Protein AF-0000000085179586 (afdb_homodimer)

Organism: NCBI:txid751945

Solvent-accessible surface area (backbone atoms only — not comparable to full-atom values): 17153 Å² total; per-residue (Å²): 134,84,79,77,78,76,78,75,78,77,76,73,72,73,68,73,76,65,75,77,80,76,78,75,72,79,66,49,65,66,24,36,51,33,48,56,38,31,37,29,83,86,24,94,56,22,89,86,58,44,20,34,29,40,33,25,23,37,75,46,24,42,53,9,57,72,34,94,68,28,55,62,44,75,68,12,34,38,36,40,43,32,16,36,59,35,81,55,85,46,21,42,36,76,43,65,60,57,30,35,38,36,40,35,31,34,52,86,82,19,60,92,46,80,16,42,41,64,48,37,26,39,63,84,59,45,77,47,94,76,58,47,66,63,54,40,60,61,30,52,79,22,54,83,32,65,42,43,83,80,64,64,61,128,135,84,81,77,78,78,79,77,77,77,75,73,72,74,69,74,76,65,75,76,80,75,78,75,70,79,67,48,66,68,25,37,50,32,48,56,39,30,37,29,83,86,24,93,55,22,88,86,59,44,20,33,32,39,33,26,23,37,75,46,23,40,52,7,55,72,34,93,69,28,56,63,45,76,69,11,34,39,37,39,42,32,16,37,60,36,82,55,84,46,21,42,35,76,42,64,60,58,30,35,38,37,40,34,31,34,52,85,83,20,60,92,46,80,16,43,41,62,49,35,24,38,64,85,60,45,78,47,94,75,58,48,66,62,55,41,60,61,29,52,80,22,54,84,33,65,42,42,82,77,64,64,62,127

Structure (mmCIF, N/CA/C/O backbone):
data_AF-0000000085179586-model_v1
#
loop_
_entity.id
_entity.type
_entity.pdbx_description
1 polymer 'Cytochrome P460 domain-containing protein'
#
loop_
_atom_site.group_PDB
_atom_site.id
_atom_site.type_symbol
_atom_site.label_atom_id
_atom_site.label_alt_id
_atom_site.label_comp_id
_atom_site.label_asym_id
_atom_site.label_entity_id
_atom_site.label_seq_id
_atom_site.pdbx_PDB_ins_code
_atom_site.Cartn_x
_atom_site.Cartn_y
_atom_site.Cartn_z
_atom_site.occupancy
_atom_site.B_iso_or_equiv
_atom_site.auth_seq_id
_atom_site.auth_comp_id
_atom_site.auth_asym_id
_atom_site.auth_atom_id
_atom_site.pdbx_PDB_model_num
ATOM 1 N N . MET A 1 1 ? -9.281 62.531 50.938 1 38 1 MET A N 1
ATOM 2 C CA . MET A 1 1 ? -9.359 61.062 50.781 1 38 1 MET A CA 1
ATOM 3 C C . MET A 1 1 ? -9.523 60.688 49.312 1 38 1 MET A C 1
ATOM 5 O O . MET A 1 1 ? -10.586 60.906 48.719 1 38 1 MET A O 1
ATOM 9 N N . ARG A 1 2 ? -8.438 60.938 48.5 1 49.34 2 ARG A N 1
ATOM 10 C CA . ARG A 1 2 ? -8.305 60.625 47.062 1 49.34 2 ARG A CA 1
ATOM 11 C C . ARG A 1 2 ? -8.617 59.156 46.812 1 49.34 2 ARG A C 1
ATOM 13 O O . ARG A 1 2 ? -8.023 58.25 4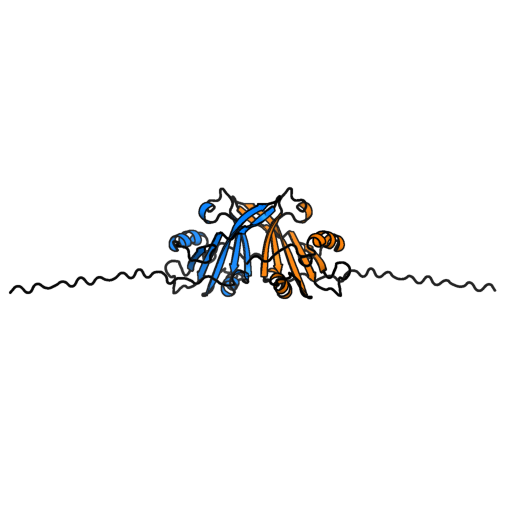7.438 1 49.34 2 ARG A O 1
ATOM 20 N N . SER A 1 3 ? -9.828 58.781 46.406 1 49.56 3 SER A N 1
ATOM 21 C CA . SER A 1 3 ? -10.281 57.438 46.031 1 49.56 3 SER A CA 1
ATOM 22 C C . SER A 1 3 ? -9.391 56.844 44.938 1 49.56 3 SER A C 1
ATOM 24 O O . SER A 1 3 ? -9.281 57.406 43.844 1 49.56 3 SER A O 1
ATOM 26 N N . LYS A 1 4 ? -8.273 56.188 45.281 1 53.03 4 LYS A N 1
ATOM 27 C CA . LYS A 1 4 ? -7.465 55.438 44.312 1 53.03 4 LYS A CA 1
ATOM 28 C C . LYS A 1 4 ? -8.305 54.406 43.594 1 53.03 4 LYS A C 1
ATOM 30 O O . LYS A 1 4 ? -8.953 53.562 44.219 1 53.03 4 LYS A O 1
ATOM 35 N N . ALA A 1 5 ? -8.859 54.75 42.406 1 56.16 5 ALA A N 1
ATOM 36 C CA . ALA A 1 5 ? -9.477 53.812 41.469 1 56.16 5 ALA A CA 1
ATOM 37 C C . ALA A 1 5 ? -8.531 52.656 41.156 1 56.16 5 ALA A C 1
ATOM 39 O O . ALA A 1 5 ? -7.402 52.875 40.688 1 56.16 5 ALA A O 1
ATOM 40 N N . ALA A 1 6 ? -8.664 51.5 41.812 1 52.06 6 ALA A N 1
ATOM 41 C CA . ALA A 1 6 ? -7.945 50.25 41.5 1 52.06 6 ALA A CA 1
ATOM 42 C C . ALA A 1 6 ? -8.281 49.781 40.094 1 52.06 6 ALA A C 1
ATOM 44 O O . ALA A 1 6 ? -9.445 49.562 39.781 1 52.06 6 ALA A O 1
ATOM 45 N N . VAL A 1 7 ? -7.551 50.188 39.062 1 49.78 7 VAL A N 1
ATOM 46 C CA . VAL A 1 7 ? -7.691 49.625 37.719 1 49.78 7 VAL A CA 1
ATOM 47 C C . VAL A 1 7 ? -7.469 48.125 37.781 1 49.78 7 VAL A C 1
ATOM 49 O O . VAL A 1 7 ? -6.387 47.656 38.156 1 49.78 7 VAL A O 1
ATOM 52 N N . GLY A 1 8 ? -8.547 47.312 38.062 1 43.62 8 GLY A N 1
ATOM 53 C CA . GLY A 1 8 ? -8.438 45.875 37.969 1 43.62 8 GLY A CA 1
ATOM 54 C C . GLY A 1 8 ? -7.945 45.406 36.594 1 43.62 8 GLY A C 1
ATOM 55 O O . GLY A 1 8 ? -8.516 45.781 35.562 1 43.62 8 GLY A O 1
ATOM 56 N N . LEU A 1 9 ? -6.66 45.156 36.438 1 44.31 9 LEU A N 1
ATOM 57 C CA . LEU A 1 9 ? -6.102 44.562 35.219 1 44.31 9 LEU A CA 1
ATOM 58 C C . LEU A 1 9 ? -6.816 43.25 34.906 1 44.31 9 LEU A C 1
ATOM 60 O O . LEU A 1 9 ? -6.762 42.281 35.656 1 44.31 9 LEU A O 1
ATOM 64 N N . LEU A 1 10 ? -7.906 43.312 34.094 1 46.38 10 LEU A N 1
ATOM 65 C CA . LEU A 1 10 ? -8.492 42.062 33.562 1 46.38 10 LEU A CA 1
ATOM 66 C C . LEU A 1 10 ? -7.469 41.281 32.75 1 46.38 10 LEU A C 1
ATOM 68 O O . LEU A 1 10 ? -6.988 41.75 31.734 1 46.38 10 LEU A O 1
ATOM 72 N N . ALA A 1 11 ? -6.703 40.375 33.375 1 43.75 11 ALA A N 1
ATOM 73 C CA . ALA A 1 11 ? -5.867 39.438 32.656 1 43.75 11 ALA A CA 1
ATOM 74 C C . ALA A 1 11 ? -6.703 38.594 31.688 1 43.75 11 ALA A C 1
ATOM 76 O O . ALA A 1 11 ? -7.496 37.75 32.125 1 43.75 11 ALA A O 1
ATOM 77 N N . LEU A 1 12 ? -7.012 39.156 30.578 1 42.94 12 LEU A N 1
ATOM 78 C CA . LEU A 1 12 ? -7.562 38.281 29.562 1 42.94 12 LEU A CA 1
ATOM 79 C C . LEU A 1 12 ? -6.664 37.062 29.344 1 42.94 12 LEU A C 1
ATOM 81 O O . LEU A 1 12 ? -5.535 37.219 28.859 1 42.94 12 LEU A O 1
ATOM 85 N N . GLY A 1 13 ? -6.836 36.094 30.203 1 38.31 13 GLY A N 1
ATOM 86 C CA . GLY A 1 13 ? -6.164 34.844 29.906 1 38.31 13 GLY A CA 1
ATOM 87 C C . GLY A 1 13 ? -6.266 34.438 28.438 1 38.31 13 GLY A C 1
ATOM 88 O O . GLY A 1 13 ? -7.363 34.188 27.938 1 38.31 13 GLY A O 1
ATOM 89 N N . LEU A 1 14 ? -5.477 34.906 27.594 1 41.06 14 LEU A N 1
ATOM 90 C CA . LEU A 1 14 ? -5.375 34.281 26.281 1 41.06 14 LEU A CA 1
ATOM 91 C C . LEU A 1 14 ? -5.297 32.781 26.406 1 41.06 14 LEU A C 1
ATOM 93 O O . LEU A 1 14 ? -4.254 32.219 26.766 1 41.06 14 LEU A O 1
ATOM 97 N N . GLY A 1 15 ? -6.379 32.125 26.781 1 36.03 15 GLY A N 1
ATOM 98 C CA . GLY A 1 15 ? -6.316 30.688 26.625 1 36.03 15 GLY A CA 1
ATOM 99 C C . GLY A 1 15 ? -5.688 30.25 25.328 1 36.03 15 GLY A C 1
ATOM 100 O O . GLY A 1 15 ? -6.078 30.719 24.25 1 36.03 15 GLY A O 1
ATOM 101 N N . VAL A 1 16 ? -4.449 30.047 25.219 1 39.19 16 VAL A N 1
ATOM 102 C CA . VAL A 1 16 ? -3.914 29.281 24.094 1 39.19 16 VAL A CA 1
ATOM 103 C C . VAL A 1 16 ? -4.895 28.172 23.719 1 39.19 16 VAL A C 1
ATOM 105 O O . VAL A 1 16 ? -5.172 27.281 24.531 1 39.19 16 VAL A O 1
ATOM 108 N N . LEU A 1 17 ? -6 28.438 23.078 1 35.97 17 LEU A N 1
ATOM 109 C CA . LEU A 1 17 ? -6.82 27.375 22.516 1 35.97 17 LEU A CA 1
ATOM 110 C C . LEU A 1 17 ? -5.953 26.266 21.938 1 35.97 17 LEU A C 1
ATOM 112 O O . LEU A 1 17 ? -5.297 26.438 20.922 1 35.97 17 LEU A O 1
ATOM 116 N N . ALA A 1 18 ? -5.145 25.625 22.719 1 41.41 18 ALA A N 1
ATOM 117 C CA . ALA A 1 18 ? -4.48 24.375 22.312 1 41.41 18 ALA A CA 1
ATOM 118 C C . ALA A 1 18 ? -5.359 23.562 21.359 1 41.41 18 ALA A C 1
ATOM 120 O O . ALA A 1 18 ? -6.555 23.406 21.609 1 41.41 18 ALA A O 1
ATOM 121 N N . GLN A 1 19 ? -5.246 23.641 20.016 1 51.97 19 GLN A N 1
ATOM 122 C CA . GLN A 1 19 ? -6.023 22.781 19.141 1 51.97 19 GLN A CA 1
ATOM 123 C C . GLN A 1 19 ? -6.34 21.453 19.812 1 51.97 19 GLN A C 1
ATOM 125 O O . GLN A 1 19 ? -5.465 20.844 20.438 1 51.97 19 GLN A O 1
ATOM 130 N N . GLU A 1 20 ? -7.527 21.312 20.312 1 65.25 20 GLU A N 1
ATOM 131 C CA . GLU A 1 20 ? -7.941 20 20.812 1 65.25 20 GLU A CA 1
ATOM 132 C C . GLU A 1 20 ? -7.332 18.875 19.984 1 65.25 20 GLU A C 1
ATOM 134 O O . GLU A 1 20 ? -7.23 18.969 18.766 1 65.25 20 GLU A O 1
ATOM 139 N N . GLY A 1 21 ? -6.477 18.016 20.484 1 85.12 21 GLY A N 1
ATOM 140 C CA . GLY A 1 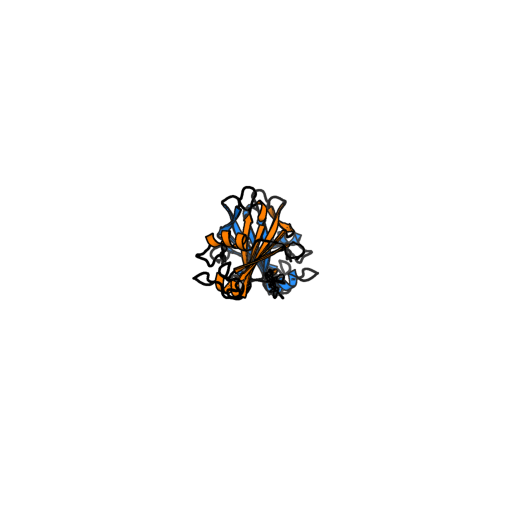21 ? -5.75 16.891 19.922 1 85.12 21 GLY A CA 1
ATOM 141 C C . GLY A 1 21 ? -6.613 16.016 19.031 1 85.12 21 GLY A C 1
ATOM 142 O O . GLY A 1 21 ? -7.801 16.281 18.844 1 85.12 21 GLY A O 1
ATOM 143 N N . PHE A 1 22 ? -6.211 15.414 18.062 1 94 22 PHE A N 1
ATOM 144 C CA . PHE A 1 22 ? -6.82 14.352 17.281 1 94 22 PHE A CA 1
ATOM 145 C C . PHE A 1 22 ? -6.309 12.984 17.719 1 94 22 PHE A C 1
ATOM 147 O O . PHE A 1 22 ? -5.109 12.805 17.922 1 94 22 PHE A O 1
ATOM 154 N N . PRO A 1 23 ? -7.297 12.094 17.922 1 96.38 23 PRO A N 1
ATOM 155 C CA . PRO A 1 23 ? -6.844 10.781 18.375 1 96.38 23 PRO A CA 1
ATOM 156 C C . PRO A 1 23 ? -6.066 10.016 17.312 1 96.38 23 PRO A C 1
ATOM 158 O O . PRO A 1 23 ? -6.289 10.227 16.109 1 96.38 23 PRO A O 1
ATOM 161 N N . TYR A 1 24 ? -5.113 9.141 17.828 1 97.88 24 TYR A N 1
ATOM 162 C CA . TYR A 1 24 ? -4.465 8.203 16.906 1 97.88 24 TYR A CA 1
ATOM 163 C C . TYR A 1 24 ? -5.5 7.434 16.094 1 97.88 24 TYR A C 1
ATOM 165 O O . TYR A 1 24 ? -6.488 6.945 16.641 1 97.88 24 TYR A O 1
ATOM 173 N N . PRO A 1 25 ? -5.289 7.379 14.766 1 98.06 25 PRO A N 1
ATOM 174 C CA .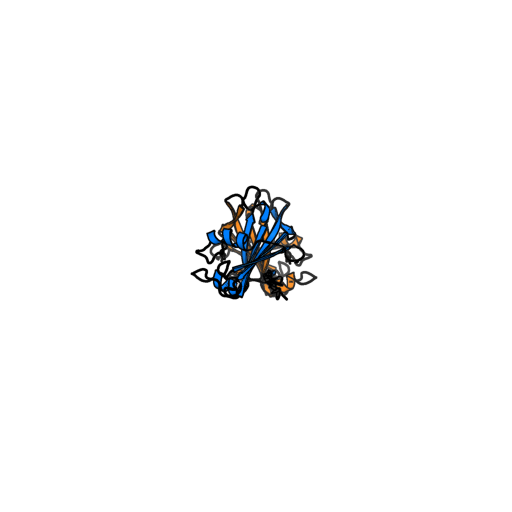 PRO A 1 25 ? -6.285 6.688 13.945 1 98.06 25 PRO A CA 1
ATOM 175 C C . PRO A 1 25 ? -6.125 5.168 13.977 1 98.06 25 PRO A C 1
ATOM 177 O O . PRO A 1 25 ? -5.688 4.566 12.992 1 98.06 25 PRO A O 1
ATOM 180 N N . GLU A 1 26 ? -6.688 4.602 14.977 1 97 26 GLU A N 1
ATOM 181 C CA . GLU A 1 26 ? -6.609 3.152 15.141 1 97 26 GLU A CA 1
ATOM 182 C C . GLU A 1 26 ? -7.223 2.434 13.945 1 97 26 GLU A C 1
ATOM 184 O O . GLU A 1 26 ? -8.289 2.826 13.453 1 97 26 GLU A O 1
ATOM 189 N N . GLY A 1 27 ? -6.539 1.406 13.477 1 97.5 27 GLY A N 1
ATOM 190 C CA . GLY A 1 27 ? -7.074 0.544 12.43 1 97.5 27 GLY A CA 1
ATOM 191 C C . GLY A 1 27 ? -6.867 1.097 11.031 1 97.5 27 GLY A C 1
ATOM 192 O O . GLY A 1 27 ? -7.383 0.547 10.062 1 97.5 27 GLY A O 1
ATOM 193 N N . PHE A 1 28 ? -6.078 2.172 10.883 1 98.75 28 PHE A N 1
ATOM 194 C CA . PHE A 1 28 ? -5.945 2.793 9.57 1 98.75 28 PHE A CA 1
ATOM 195 C C . PHE A 1 28 ? -5.312 1.826 8.578 1 98.75 28 PHE A C 1
ATOM 197 O O . PHE A 1 28 ? -5.473 1.98 7.367 1 98.75 28 PHE A O 1
ATOM 204 N N . ARG A 1 29 ? -4.648 0.783 9.07 1 98.69 29 ARG A N 1
ATOM 205 C CA . ARG A 1 29 ? -4.031 -0.2 8.188 1 98.69 29 ARG A CA 1
ATOM 206 C C . ARG A 1 29 ? -5.082 -1.069 7.508 1 98.69 29 ARG A C 1
ATOM 208 O O . ARG A 1 29 ? -4.777 -1.802 6.566 1 98.69 29 ARG A O 1
ATOM 215 N N . PHE A 1 30 ? -6.312 -0.94 7.941 1 98.62 30 PHE A N 1
ATOM 216 C CA . PHE A 1 30 ? -7.402 -1.67 7.305 1 98.62 30 PHE A CA 1
ATOM 217 C C . PHE A 1 30 ? -8.219 -0.748 6.406 1 98.62 30 PHE A C 1
ATOM 219 O O . PHE A 1 30 ? -9.227 -1.164 5.832 1 98.62 30 PHE A O 1
ATOM 226 N N . TRP A 1 31 ? -7.809 0.491 6.316 1 98.88 31 TRP A N 1
ATOM 227 C CA . TRP A 1 31 ? -8.445 1.417 5.383 1 98.88 31 TRP A CA 1
ATOM 228 C C . TRP A 1 31 ? -7.926 1.202 3.965 1 98.88 31 TRP A C 1
ATOM 230 O O . TRP A 1 31 ? -7.004 0.411 3.746 1 98.88 31 TRP A O 1
ATOM 240 N N . THR A 1 32 ? -8.586 1.849 3.023 1 98.81 32 THR A N 1
ATOM 241 C CA . THR A 1 32 ? -8.219 1.682 1.624 1 98.81 32 THR A CA 1
ATOM 242 C C . THR A 1 32 ? -6.828 2.264 1.36 1 98.81 32 THR A C 1
ATOM 244 O O . THR A 1 32 ? -6.559 3.416 1.704 1 98.81 32 THR A O 1
ATOM 247 N N . HIS A 1 33 ? -5.914 1.44 0.802 1 98.94 33 HIS A N 1
ATOM 248 C CA . HIS A 1 33 ? -4.613 1.893 0.33 1 98.94 33 HIS A CA 1
ATOM 249 C C . HIS A 1 33 ? -4.742 2.713 -0.949 1 98.94 33 HIS A C 1
ATOM 251 O O . HIS A 1 33 ? -5.262 2.225 -1.955 1 98.94 33 HIS A O 1
ATOM 257 N N . VAL A 1 34 ? -4.254 3.912 -0.909 1 98.88 34 VAL A N 1
ATOM 258 C CA . VAL A 1 34 ? -4.41 4.84 -2.025 1 98.88 34 VAL A CA 1
ATOM 259 C C . VAL A 1 34 ? -3.232 4.699 -2.984 1 98.88 34 VAL A C 1
ATOM 261 O O . VAL A 1 34 ? -3.424 4.5 -4.188 1 98.88 34 VAL A O 1
ATOM 264 N N . LYS A 1 35 ? -2.043 4.848 -2.498 1 98.31 35 LYS A N 1
ATOM 265 C CA . LYS A 1 35 ? -0.801 4.75 -3.26 1 98.31 35 LYS A CA 1
ATOM 266 C C . LYS A 1 35 ? 0.412 4.727 -2.332 1 98.31 35 LYS A C 1
ATOM 268 O O . LYS A 1 35 ? 0.275 4.898 -1.119 1 98.31 35 LYS A O 1
ATOM 273 N N . SER A 1 36 ? 1.562 4.469 -2.881 1 98.75 36 SER A N 1
ATOM 274 C CA . SER A 1 36 ? 2.828 4.508 -2.152 1 98.75 36 SER A CA 1
ATOM 275 C C . SER A 1 36 ? 3.875 5.32 -2.908 1 98.75 36 SER A C 1
ATOM 277 O O . SER A 1 36 ? 3.74 5.547 -4.113 1 98.75 36 SER A O 1
ATOM 279 N N . MET A 1 37 ? 4.801 5.777 -2.225 1 98.5 37 MET A N 1
ATOM 280 C CA . MET A 1 37 ? 5.938 6.516 -2.771 1 98.5 37 MET A CA 1
ATOM 281 C C . MET A 1 37 ? 7.141 6.434 -1.839 1 98.5 37 MET A C 1
ATOM 283 O O . MET A 1 37 ? 6.98 6.398 -0.618 1 98.5 37 MET A O 1
ATOM 287 N N . GLU A 1 38 ? 8.305 6.348 -2.387 1 98.81 38 GLU A N 1
ATOM 288 C CA . GLU A 1 38 ? 9.523 6.52 -1.595 1 98.81 38 GLU A CA 1
ATOM 289 C C . GLU A 1 38 ? 10.148 7.887 -1.844 1 98.81 38 GLU A C 1
ATOM 291 O O . GLU A 1 38 ? 10.422 8.25 -2.988 1 98.81 38 GLU A O 1
ATOM 296 N N . ILE A 1 39 ? 10.344 8.656 -0.819 1 98.69 39 ILE A N 1
ATOM 297 C CA . ILE A 1 39 ? 11.133 9.875 -0.879 1 98.69 39 ILE A CA 1
ATOM 298 C C . ILE A 1 39 ? 12.594 9.562 -0.571 1 98.69 39 ILE A C 1
ATOM 300 O O . ILE A 1 39 ? 12.906 9.023 0.493 1 98.69 39 ILE A O 1
ATOM 304 N N . GLN A 1 40 ? 13.445 9.898 -1.5 1 98.38 40 GLN A N 1
ATOM 305 C CA . GLN A 1 40 ? 14.836 9.477 -1.441 1 98.38 40 GLN A CA 1
ATOM 306 C C . GLN A 1 40 ? 15.758 10.641 -1.095 1 98.38 40 GLN A C 1
ATOM 308 O O . GLN A 1 40 ? 15.328 11.797 -1.111 1 98.38 40 GLN A O 1
ATOM 313 N N . ARG A 1 41 ? 17.031 10.219 -0.732 1 97.19 41 ARG A N 1
ATOM 314 C CA . ARG A 1 41 ? 18.031 11.25 -0.469 1 97.19 41 ARG A CA 1
ATOM 315 C C . ARG A 1 41 ? 18.156 12.203 -1.655 1 97.19 41 ARG A C 1
ATOM 317 O O . ARG A 1 41 ? 18.188 11.766 -2.809 1 97.19 41 ARG A O 1
ATOM 324 N N . GLY A 1 42 ? 18.25 13.5 -1.312 1 97.44 42 GLY A N 1
ATOM 325 C CA . GLY A 1 42 ? 18.328 14.516 -2.348 1 97.44 42 GLY A CA 1
ATOM 326 C C . GLY A 1 42 ? 17.016 15.219 -2.594 1 97.44 42 GLY A C 1
ATOM 327 O O . GLY A 1 42 ? 16.984 16.328 -3.141 1 97.44 42 GLY A O 1
ATOM 328 N N . HIS A 1 43 ? 15.891 14.539 -2.248 1 97.94 43 HIS A N 1
ATOM 329 C CA . HIS A 1 43 ? 14.586 15.18 -2.32 1 97.94 43 HIS A CA 1
ATOM 330 C C . HIS A 1 43 ? 14.477 16.328 -1.313 1 97.94 43 HIS A C 1
ATOM 332 O O . HIS A 1 43 ? 14.953 16.203 -0.182 1 97.94 43 HIS A O 1
ATOM 338 N N . PRO A 1 44 ? 13.773 17.359 -1.694 1 96.25 44 PRO A N 1
ATOM 339 C CA . PRO A 1 44 ? 13.672 18.5 -0.774 1 96.25 44 PRO A CA 1
ATOM 340 C C . PRO A 1 44 ? 12.992 18.125 0.542 1 96.25 44 PRO A C 1
ATOM 342 O O . PRO A 1 44 ? 13.258 18.75 1.573 1 96.25 44 PRO A O 1
ATOM 345 N N . LEU A 1 45 ? 12.195 17.109 0.534 1 96.56 45 LEU A N 1
ATOM 346 C CA . LEU A 1 45 ? 11.438 16.734 1.724 1 96.56 45 LEU A CA 1
ATOM 347 C C . LEU A 1 45 ? 12.094 15.555 2.438 1 96.56 45 LEU A C 1
ATOM 349 O O . LEU A 1 45 ? 11.508 14.984 3.361 1 96.56 45 LEU A O 1
ATOM 353 N N . TYR A 1 46 ? 13.281 15.219 2.119 1 98.06 46 TYR A N 1
ATOM 354 C CA . TYR A 1 46 ? 13.898 13.992 2.611 1 98.06 46 TYR A CA 1
ATOM 355 C C . TYR A 1 46 ? 14.117 14.055 4.117 1 98.06 46 TYR A C 1
ATOM 357 O O . TYR A 1 46 ? 13.93 13.062 4.824 1 98.06 46 TYR A O 1
ATOM 365 N N . GLU A 1 47 ? 14.508 15.172 4.637 1 96.5 47 GLU A N 1
ATOM 366 C CA . GLU A 1 47 ? 14.82 15.266 6.059 1 96.5 47 GLU A CA 1
ATOM 367 C C . GLU A 1 47 ? 13.586 15.008 6.914 1 96.5 47 GLU A C 1
ATOM 369 O O . GLU A 1 47 ? 13.664 14.312 7.93 1 96.5 47 GLU A O 1
ATOM 374 N N . ALA A 1 48 ? 12.453 15.492 6.453 1 94.75 48 ALA A N 1
ATOM 375 C CA . ALA A 1 48 ? 11.219 15.375 7.238 1 94.75 48 ALA A CA 1
ATOM 376 C C . ALA A 1 48 ? 10.484 14.078 6.898 1 94.75 48 ALA A C 1
ATOM 378 O O . ALA A 1 48 ? 9.898 13.445 7.777 1 94.75 48 ALA A O 1
ATOM 379 N N . PHE A 1 49 ? 10.57 13.648 5.605 1 97.69 49 PHE A N 1
ATOM 380 C CA . PHE A 1 49 ? 9.625 12.633 5.16 1 97.69 49 PHE A CA 1
ATOM 381 C C . PHE A 1 49 ? 10.344 11.547 4.363 1 97.69 49 PHE A C 1
ATOM 383 O O . PHE A 1 49 ? 9.703 10.773 3.65 1 97.69 49 PHE A O 1
ATOM 390 N N . GLY A 1 50 ? 11.703 11.5 4.449 1 98.56 50 GLY A N 1
ATOM 391 C CA . GLY A 1 50 ? 12.438 10.461 3.75 1 98.56 50 GLY A CA 1
ATOM 392 C C . GLY A 1 50 ? 12.016 9.062 4.152 1 98.56 50 GLY A C 1
ATOM 393 O O . GLY A 1 50 ? 11.797 8.789 5.336 1 98.56 50 GLY A O 1
ATOM 394 N N . GLY A 1 51 ? 11.906 8.18 3.152 1 98.75 51 GLY A N 1
ATOM 395 C CA . GLY A 1 51 ? 11.484 6.812 3.393 1 98.75 51 GLY A CA 1
ATOM 396 C C . GLY A 1 51 ? 10.344 6.375 2.49 1 98.75 51 GLY A C 1
ATOM 397 O O . GLY A 1 51 ? 10.023 7.055 1.514 1 98.75 51 GLY A O 1
ATOM 398 N N . LEU A 1 52 ? 9.82 5.172 2.721 1 98.88 52 LEU A N 1
ATOM 399 C CA . LEU A 1 52 ? 8.68 4.605 2.006 1 98.88 52 LEU A CA 1
ATOM 400 C C . LEU A 1 52 ? 7.379 4.918 2.73 1 98.88 52 LEU A C 1
ATOM 402 O O . LEU A 1 52 ? 7.25 4.648 3.928 1 98.88 52 LEU A O 1
ATOM 406 N N . HIS A 1 53 ? 6.434 5.586 1.99 1 98.81 53 HIS A N 1
ATOM 407 C CA . HIS A 1 53 ? 5.18 5.863 2.68 1 98.81 53 HIS A CA 1
ATOM 408 C C . HIS A 1 53 ? 3.988 5.32 1.896 1 98.81 53 HIS A C 1
ATOM 410 O O . HIS A 1 53 ? 4.055 5.184 0.672 1 98.81 53 HIS A O 1
ATOM 416 N N . HIS A 1 54 ? 3.027 4.934 2.637 1 98.88 54 HIS A N 1
ATOM 417 C CA . HIS A 1 54 ? 1.713 4.527 2.15 1 98.88 54 HIS A CA 1
ATOM 418 C C . HIS A 1 54 ? 0.64 5.527 2.562 1 98.88 54 HIS A C 1
ATOM 420 O O . HIS A 1 54 ? 0.654 6.031 3.689 1 98.88 54 HIS A O 1
ATOM 426 N N . ILE A 1 55 ? -0.257 5.785 1.65 1 98.94 55 ILE A N 1
ATOM 427 C CA . ILE A 1 55 ? -1.411 6.625 1.949 1 98.94 55 ILE A CA 1
ATOM 428 C C . ILE A 1 55 ? -2.65 5.754 2.135 1 98.94 55 ILE A C 1
ATOM 430 O O . ILE A 1 55 ? -2.939 4.891 1.304 1 98.94 55 ILE A O 1
ATOM 434 N N . TYR A 1 56 ? -3.322 5.969 3.244 1 98.94 56 TYR A N 1
ATOM 435 C CA . TYR A 1 56 ? -4.57 5.27 3.531 1 98.94 56 TYR A CA 1
ATOM 436 C C . TYR A 1 56 ? -5.719 6.254 3.719 1 98.94 56 TYR A C 1
ATOM 438 O O . TYR A 1 56 ? -5.523 7.344 4.266 1 98.94 56 TYR A O 1
ATOM 446 N N . ALA A 1 57 ? -6.891 5.871 3.309 1 98.94 57 ALA A N 1
ATOM 447 C CA . ALA A 1 57 ? -8.078 6.719 3.346 1 98.94 57 ALA A CA 1
ATOM 448 C C . ALA A 1 57 ? -9.234 6.02 4.062 1 98.94 57 ALA A C 1
ATOM 450 O O . ALA A 1 57 ? -9.547 4.867 3.764 1 98.94 57 ALA A O 1
ATOM 451 N N . ASN A 1 58 ? -9.812 6.715 5.043 1 98.88 58 ASN A N 1
ATOM 452 C CA . ASN A 1 58 ? -11.07 6.172 5.559 1 98.88 58 ASN A CA 1
ATOM 453 C C . ASN A 1 58 ? -12.18 6.238 4.512 1 98.88 58 ASN A C 1
ATOM 455 O O . ASN A 1 58 ? -11.969 6.75 3.41 1 98.88 58 ASN A O 1
ATOM 459 N N . PRO A 1 59 ? -13.375 5.75 4.848 1 98.56 59 PRO A N 1
ATOM 460 C CA . PRO A 1 59 ? -14.422 5.688 3.83 1 98.56 59 PRO A CA 1
ATOM 461 C C . PRO A 1 59 ? -14.797 7.062 3.279 1 98.56 59 PRO A C 1
ATOM 463 O O . PRO A 1 59 ? -15 7.211 2.072 1 98.56 59 PRO A O 1
ATOM 466 N N . GLN A 1 60 ? -14.883 8.086 4.129 1 98.75 60 GLN A N 1
ATOM 467 C CA . GLN A 1 60 ? -15.195 9.438 3.666 1 98.75 60 GLN A CA 1
ATOM 468 C C . GLN A 1 60 ? -14.125 9.953 2.713 1 98.75 60 GLN A C 1
ATOM 470 O O . GLN A 1 60 ? -14.438 10.5 1.652 1 98.75 60 GLN A O 1
ATOM 475 N N . ALA A 1 61 ? -12.875 9.766 3.09 1 98.88 61 ALA A N 1
ATOM 476 C CA . ALA A 1 61 ? -11.781 10.219 2.23 1 98.88 61 ALA A CA 1
ATOM 477 C C . ALA A 1 61 ? -11.773 9.453 0.913 1 98.88 61 ALA A C 1
ATOM 479 O O . ALA A 1 61 ? -11.453 10.016 -0.137 1 98.88 61 ALA A O 1
ATOM 480 N N . LEU A 1 62 ? -12.062 8.164 1.007 1 98.69 62 LEU A N 1
ATOM 481 C CA . LEU A 1 62 ? -12.109 7.375 -0.219 1 98.69 62 LEU A CA 1
ATOM 482 C C . LEU A 1 62 ? -13.141 7.945 -1.189 1 98.69 62 LEU A C 1
ATOM 484 O O . LEU A 1 62 ? -12.898 8.008 -2.396 1 98.69 62 LEU A O 1
ATOM 488 N N . ALA A 1 63 ? -14.273 8.352 -0.662 1 98.31 63 ALA A N 1
ATOM 489 C CA . ALA A 1 63 ? -15.289 8.969 -1.512 1 98.31 63 ALA A CA 1
ATOM 490 C C . ALA A 1 63 ? -14.734 10.203 -2.219 1 98.31 63 ALA A C 1
ATOM 492 O O . ALA A 1 63 ? -15.039 10.445 -3.389 1 98.31 63 ALA A O 1
ATOM 493 N N . GLY A 1 64 ? -13.938 10.961 -1.544 1 98.44 64 GLY A N 1
ATOM 494 C CA . GLY A 1 64 ? -13.281 12.102 -2.152 1 98.44 64 GLY A CA 1
ATOM 495 C C . GLY A 1 64 ? -12.297 11.719 -3.242 1 98.44 64 GLY A C 1
ATOM 496 O O . GLY A 1 64 ? -12.266 12.344 -4.305 1 98.44 64 GLY A O 1
ATOM 497 N N . TYR A 1 65 ? -11.531 10.68 -2.959 1 98.5 65 TYR A N 1
ATOM 498 C CA . TYR A 1 65 ? -10.555 10.211 -3.934 1 98.5 65 TYR A CA 1
ATOM 499 C C . TYR A 1 65 ? -11.242 9.758 -5.215 1 98.5 65 TYR A C 1
ATOM 501 O O . TYR A 1 65 ? -10.695 9.922 -6.309 1 98.5 65 TYR A O 1
ATOM 509 N N . LEU A 1 66 ? -12.391 9.172 -5.066 1 97.38 66 LEU A N 1
ATOM 510 C CA . LEU A 1 66 ? -13.062 8.539 -6.195 1 97.38 66 LEU A CA 1
ATOM 511 C C . LEU A 1 66 ? -14.008 9.523 -6.883 1 97.38 66 LEU A C 1
ATOM 513 O O . LEU A 1 66 ? -14.57 9.219 -7.938 1 97.38 66 LEU A O 1
ATOM 517 N N . SER A 1 67 ? -14.078 10.703 -6.289 1 95.25 67 SER A N 1
ATOM 518 C CA . SER A 1 67 ? -14.938 11.711 -6.902 1 95.25 67 SER A CA 1
ATOM 519 C C . SER A 1 67 ? -14.234 12.414 -8.055 1 95.25 67 SER A C 1
ATOM 521 O O . SER A 1 67 ? -13.016 12.594 -8.023 1 95.25 67 SER A O 1
ATOM 523 N N . GLY A 1 68 ? -14.867 12.766 -9.094 1 88.75 68 GLY A N 1
ATOM 524 C CA . GLY A 1 68 ? -14.297 13.477 -10.227 1 88.75 68 GLY A CA 1
ATOM 525 C C . GLY A 1 68 ? -13.672 14.805 -9.844 1 88.75 68 GLY A C 1
ATOM 526 O O . GLY A 1 68 ? -12.625 15.18 -10.383 1 88.75 68 GLY A O 1
ATOM 527 N N . LYS A 1 69 ? -14.156 15.5 -8.898 1 89 69 LYS A N 1
ATOM 528 C CA . LYS A 1 69 ? -13.703 16.828 -8.5 1 89 69 LYS A CA 1
ATOM 529 C C . LYS A 1 69 ? -12.617 16.75 -7.434 1 89 69 LYS A C 1
ATOM 531 O O . LYS A 1 69 ? -12 17.75 -7.086 1 89 69 LYS A O 1
ATOM 536 N N . ARG A 1 70 ? -12.344 15.594 -6.941 1 94.19 70 ARG A N 1
ATOM 537 C CA . ARG A 1 70 ? -11.398 15.414 -5.844 1 94.19 70 ARG A CA 1
ATOM 538 C C . ARG A 1 70 ? -11.742 16.328 -4.672 1 94.19 70 ARG A C 1
ATOM 540 O O . ARG A 1 70 ? -10.875 17.031 -4.152 1 94.19 70 ARG A O 1
ATOM 547 N N . ALA A 1 71 ? -12.977 16.391 -4.312 1 95.69 71 ALA A N 1
ATOM 548 C CA . ALA A 1 71 ? -13.469 17.109 -3.145 1 95.69 71 ALA A CA 1
ATOM 549 C C . ALA A 1 71 ? -13.727 16.156 -1.979 1 95.69 71 ALA A C 1
ATOM 551 O O . ALA A 1 71 ? -14.445 15.164 -2.125 1 95.69 71 ALA A O 1
ATOM 552 N N . PHE A 1 72 ? -13.133 16.453 -0.814 1 98.69 72 PHE A N 1
ATOM 553 C CA . PHE A 1 72 ? -13.211 15.531 0.32 1 98.69 72 PHE A CA 1
ATOM 554 C C . PHE A 1 72 ? -14.297 15.969 1.293 1 98.69 72 PHE A C 1
ATOM 556 O O . PHE A 1 72 ? -14.32 17.109 1.74 1 98.69 72 PHE A O 1
ATOM 563 N N . PRO A 1 73 ? -15.227 15.117 1.586 1 98.62 73 PRO A N 1
ATOM 564 C CA . PRO A 1 73 ? -16.297 15.477 2.523 1 98.62 73 PRO A CA 1
ATOM 565 C C . PRO A 1 73 ? -15.789 15.641 3.955 1 98.62 73 PRO A C 1
ATOM 567 O O . PRO A 1 73 ? -14.695 15.188 4.285 1 98.62 73 PRO A O 1
ATOM 570 N N . GLU A 1 74 ? -16.609 16.328 4.785 1 98.62 74 GLU A N 1
ATOM 571 C CA . GLU A 1 74 ? -16.328 16.422 6.215 1 98.62 74 GLU A CA 1
ATOM 572 C C . GLU A 1 74 ? -16.141 15.047 6.836 1 98.62 74 GLU A C 1
ATOM 574 O O . GLU A 1 74 ? -16.859 14.102 6.488 1 98.62 74 GLU A O 1
ATOM 579 N N . GLY A 1 75 ? -15.234 14.875 7.703 1 98.56 75 GLY A N 1
ATOM 580 C CA . GLY A 1 75 ? -14.961 13.602 8.344 1 98.56 75 GLY A CA 1
ATOM 581 C C . GLY A 1 75 ? -13.922 12.773 7.605 1 98.56 75 GLY A C 1
ATOM 582 O O . GLY A 1 75 ? -13.5 11.727 8.094 1 98.56 75 GLY A O 1
ATOM 583 N N . SER A 1 76 ? -13.461 13.258 6.441 1 98.88 76 SER A N 1
ATOM 584 C CA . SER A 1 76 ? -12.375 12.586 5.734 1 98.88 76 SER A CA 1
ATOM 585 C C . SER A 1 76 ? -11.102 12.555 6.578 1 98.88 76 SER A C 1
ATOM 587 O O . SER A 1 76 ? -10.719 13.562 7.176 1 98.88 76 SER A O 1
ATOM 589 N N . VAL A 1 77 ? -10.508 11.383 6.66 1 98.94 77 VAL A N 1
ATOM 590 C CA . VAL A 1 77 ? -9.203 11.211 7.297 1 98.94 77 VAL A CA 1
ATOM 591 C C . VAL A 1 77 ? -8.25 10.5 6.344 1 98.94 77 VAL A C 1
ATOM 593 O O . VAL A 1 77 ? -8.586 9.438 5.801 1 98.94 77 VAL A O 1
ATOM 596 N N . ILE A 1 78 ? -7.129 11.102 6.07 1 98.94 78 ILE A N 1
ATOM 597 C CA . ILE A 1 78 ? -6.055 10.547 5.25 1 98.94 78 ILE A CA 1
ATOM 598 C C . ILE A 1 78 ? -4.812 10.328 6.109 1 98.94 78 ILE A C 1
ATOM 600 O O . ILE A 1 78 ? -4.395 11.227 6.848 1 98.94 78 ILE A O 1
ATOM 604 N N . VAL A 1 79 ? -4.277 9.133 6.062 1 98.94 79 VAL A N 1
ATOM 605 C CA . VAL A 1 79 ? -3.092 8.797 6.848 1 98.94 79 VAL A CA 1
ATOM 606 C C . VAL A 1 79 ? -1.889 8.625 5.922 1 98.94 79 VAL A C 1
ATOM 608 O O . VAL A 1 79 ? -1.971 7.93 4.91 1 98.94 79 VAL A O 1
ATOM 611 N N . PHE A 1 80 ? -0.893 9.336 6.184 1 98.88 80 PHE A N 1
ATOM 612 C CA . PHE A 1 80 ? 0.459 9.195 5.656 1 98.88 80 PHE A CA 1
ATOM 613 C C . PHE A 1 80 ? 1.307 8.305 6.562 1 98.88 80 PHE A C 1
ATOM 615 O O . PHE A 1 80 ? 1.776 8.75 7.609 1 98.88 80 PHE A O 1
ATOM 622 N N . ASP A 1 81 ? 1.446 7.039 6.207 1 98.88 81 ASP A N 1
ATOM 623 C CA . ASP A 1 81 ? 2.197 6.059 6.988 1 98.88 81 ASP A CA 1
ATOM 624 C C . ASP A 1 81 ? 3.643 5.961 6.5 1 98.88 81 ASP A C 1
ATOM 626 O O . ASP A 1 81 ? 3.924 5.297 5.504 1 98.88 81 ASP A O 1
ATOM 630 N N . LEU A 1 82 ? 4.539 6.594 7.23 1 98.94 82 LEU A N 1
ATOM 631 C CA . LEU A 1 82 ? 5.934 6.703 6.809 1 98.94 82 LEU A CA 1
ATOM 632 C C . LEU A 1 82 ? 6.789 5.633 7.477 1 98.94 82 LEU A C 1
ATOM 634 O O . LEU A 1 82 ? 6.852 5.555 8.703 1 98.94 82 LEU A O 1
ATOM 638 N N . LEU A 1 83 ? 7.457 4.902 6.668 1 98.88 83 LEU A N 1
ATOM 639 C CA . LEU A 1 83 ? 8.344 3.83 7.098 1 98.88 83 LEU A CA 1
ATOM 640 C C . LEU A 1 83 ? 9.781 4.109 6.664 1 98.88 83 LEU A C 1
ATOM 642 O O . LEU A 1 83 ? 10.016 4.828 5.691 1 98.88 83 LEU A O 1
ATOM 646 N N . GLU A 1 84 ? 10.695 3.525 7.422 1 98.5 84 GLU A N 1
ATOM 647 C CA . GLU A 1 84 ? 12.039 3.408 6.852 1 98.5 84 GLU A CA 1
ATOM 648 C C . GLU A 1 84 ? 12.023 2.58 5.57 1 98.5 84 GLU A C 1
ATOM 650 O O . GLU A 1 84 ? 11.297 1.588 5.477 1 98.5 84 GLU A O 1
ATOM 655 N N . ALA A 1 85 ? 12.773 3.059 4.602 1 98.38 85 ALA A N 1
ATOM 656 C CA . ALA A 1 85 ? 13.016 2.275 3.391 1 98.38 85 ALA A CA 1
ATOM 657 C C . ALA A 1 85 ? 14.344 1.533 3.475 1 98.38 85 ALA A C 1
ATOM 659 O O . ALA A 1 85 ? 15.406 2.154 3.477 1 98.38 85 ALA A O 1
ATOM 660 N N . ARG A 1 86 ? 14.281 0.231 3.436 1 98.31 86 ARG A N 1
ATOM 661 C CA . ARG A 1 86 ? 15.516 -0.536 3.611 1 98.31 86 ARG A CA 1
ATOM 662 C C . ARG A 1 86 ? 15.898 -1.255 2.324 1 98.31 86 ARG A C 1
ATOM 664 O O . ARG A 1 86 ? 15.062 -1.896 1.688 1 98.31 86 ARG A O 1
ATOM 671 N N . ALA A 1 87 ? 17.141 -1.089 2.02 1 96.25 87 ALA A N 1
ATOM 672 C CA . ALA A 1 87 ? 17.703 -1.85 0.904 1 96.25 87 ALA A CA 1
ATOM 673 C C . ALA A 1 87 ? 18.25 -3.191 1.377 1 96.25 87 ALA A C 1
ATOM 675 O O . ALA A 1 87 ? 19.219 -3.24 2.143 1 96.25 87 ALA A O 1
ATOM 676 N N . GLU A 1 88 ? 17.609 -4.27 0.92 1 96.5 88 GLU A N 1
ATOM 677 C CA . GLU A 1 88 ? 18.016 -5.617 1.312 1 96.5 88 GLU A CA 1
ATOM 678 C C . GLU A 1 88 ? 17.938 -6.578 0.129 1 96.5 88 GLU A C 1
ATOM 680 O O . GLU A 1 88 ? 16.875 -6.797 -0.442 1 96.5 88 GLU A O 1
ATOM 685 N N . GLY A 1 89 ? 19.109 -7.223 -0.28 1 96.31 89 GLY A N 1
ATOM 686 C CA . GLY A 1 89 ? 19.109 -8.234 -1.325 1 96.31 89 GLY A CA 1
ATOM 687 C C . GLY A 1 89 ? 18.609 -7.711 -2.66 1 96.31 89 GLY A C 1
ATOM 688 O O . GLY A 1 89 ? 17.797 -8.352 -3.32 1 96.31 89 GLY A O 1
ATOM 689 N N . GLN A 1 90 ? 19.031 -6.57 -3.072 1 97.44 90 GLN A N 1
ATOM 690 C CA . GLN A 1 90 ? 18.609 -5.938 -4.32 1 97.44 90 GLN A CA 1
ATOM 691 C C . GLN A 1 90 ? 17.094 -5.738 -4.359 1 97.44 90 GLN A C 1
ATOM 693 O O . GLN A 1 90 ? 16.453 -6.02 -5.375 1 97.44 90 GLN A O 1
ATOM 698 N N . ALA A 1 91 ? 16.531 -5.383 -3.256 1 98.44 91 ALA A N 1
ATOM 699 C CA . ALA A 1 91 ? 15.133 -5.012 -3.094 1 98.44 91 ALA A CA 1
ATOM 700 C C . ALA A 1 91 ? 14.984 -3.877 -2.084 1 98.44 91 ALA A C 1
ATOM 702 O O . ALA A 1 91 ? 15.844 -3.688 -1.219 1 98.44 91 ALA A O 1
ATOM 703 N N . LEU A 1 92 ? 13.977 -3.039 -2.275 1 98.56 92 LEU A N 1
ATOM 704 C CA . LEU A 1 92 ? 13.523 -2.078 -1.274 1 98.56 92 LEU A CA 1
ATOM 705 C C . LEU A 1 92 ? 12.375 -2.652 -0.449 1 98.56 92 LEU A C 1
ATOM 707 O O . LEU A 1 92 ? 11.336 -3.023 -0.998 1 98.56 92 LEU A O 1
ATOM 711 N N . VAL A 1 93 ? 12.609 -2.762 0.876 1 98.31 93 VAL A N 1
ATOM 712 C CA . VAL A 1 93 ? 11.602 -3.375 1.737 1 98.31 93 VAL A CA 1
ATOM 713 C C . VAL A 1 93 ? 11.18 -2.387 2.822 1 98.31 93 VAL A C 1
ATOM 715 O O . VAL A 1 93 ? 11.891 -1.422 3.105 1 98.31 93 VAL A O 1
ATOM 718 N N . GLU A 1 94 ? 10.016 -2.643 3.389 1 98.62 94 GLU A N 1
ATOM 719 C CA . GLU A 1 94 ? 9.477 -1.819 4.469 1 98.62 94 GLU A CA 1
ATOM 720 C C . GLU A 1 94 ? 10.25 -2.045 5.766 1 98.62 94 GLU A C 1
ATOM 722 O O . GLU A 1 94 ? 10.375 -3.18 6.23 1 98.62 94 GLU A O 1
ATOM 727 N N . GLY A 1 95 ? 10.805 -0.993 6.273 1 98.31 95 GLY A N 1
ATOM 728 C CA . GLY A 1 95 ? 11.359 -1.019 7.617 1 98.31 95 GLY A CA 1
ATOM 729 C C . GLY A 1 95 ? 10.375 -0.569 8.68 1 98.31 95 GLY A C 1
ATOM 730 O O . GLY A 1 95 ? 9.172 -0.505 8.43 1 98.31 95 GLY A O 1
ATOM 731 N N . PRO A 1 96 ? 10.898 -0.356 9.898 1 98 96 PRO A N 1
ATOM 732 C CA . PRO A 1 96 ? 10 0.112 10.961 1 98 96 PRO A CA 1
ATOM 733 C C . PRO A 1 96 ? 9.352 1.452 10.633 1 98 96 PRO A C 1
ATOM 735 O O . PRO A 1 96 ? 9.922 2.26 9.898 1 98 96 PRO A O 1
ATOM 738 N N . ARG A 1 97 ? 8.188 1.67 11.156 1 98.62 97 ARG A N 1
ATOM 739 C CA . ARG A 1 97 ? 7.48 2.941 11.008 1 98.62 97 ARG A CA 1
ATOM 740 C C . ARG A 1 97 ? 8.266 4.078 11.656 1 98.62 97 ARG A C 1
ATOM 742 O O . ARG A 1 97 ? 8.758 3.939 12.781 1 98.62 97 ARG A O 1
ATOM 749 N N . LYS A 1 98 ? 8.367 5.145 10.969 1 98.62 98 LYS A N 1
ATOM 750 C CA . LYS A 1 98 ? 8.977 6.359 11.508 1 98.62 98 LYS A CA 1
ATOM 751 C C . LYS A 1 98 ? 7.926 7.246 12.18 1 98.62 98 LYS A C 1
ATOM 753 O O . LYS A 1 98 ? 8.125 7.695 13.312 1 98.62 98 LYS A O 1
ATOM 758 N N . LEU A 1 99 ? 6.805 7.469 11.555 1 98.69 99 LEU A N 1
ATOM 759 C CA . LEU A 1 99 ? 5.684 8.273 12.031 1 98.69 99 LEU A CA 1
ATOM 760 C C . LEU A 1 99 ? 4.461 8.094 11.133 1 98.69 99 LEU A C 1
ATOM 762 O O . LEU A 1 99 ? 4.559 7.484 10.07 1 98.69 99 LEU A O 1
ATOM 766 N N . ILE A 1 100 ? 3.34 8.547 11.617 1 98.69 100 ILE A N 1
ATOM 767 C CA . ILE A 1 100 ? 2.248 8.766 10.672 1 98.69 100 ILE A CA 1
ATOM 768 C C . ILE A 1 100 ? 1.855 10.242 10.672 1 98.69 100 ILE A C 1
ATOM 770 O O . ILE A 1 100 ? 1.907 10.906 11.711 1 98.69 100 ILE A O 1
ATOM 774 N N . GLY A 1 101 ? 1.598 10.742 9.523 1 98.69 101 GLY A N 1
ATOM 775 C CA . GLY A 1 101 ? 0.882 12 9.344 1 98.69 101 GLY A CA 1
ATOM 776 C C . GLY A 1 101 ? -0.606 11.805 9.117 1 98.69 101 GLY A C 1
ATOM 777 O O . GLY A 1 101 ? -1.029 10.805 8.539 1 98.69 101 GLY A O 1
ATOM 778 N N . VAL A 1 102 ? -1.36 12.766 9.602 1 98.81 102 VAL A N 1
ATOM 779 C CA . VAL A 1 102 ? -2.812 12.664 9.5 1 98.81 102 VAL A CA 1
ATOM 780 C C . VAL A 1 102 ? -3.393 13.992 9.008 1 98.81 102 VAL A C 1
ATOM 782 O O . VAL A 1 102 ? -3.037 15.055 9.523 1 98.81 102 VAL A O 1
ATOM 785 N N . MET A 1 103 ? -4.164 13.914 8 1 98.88 103 MET A N 1
ATOM 786 C CA . MET A 1 103 ? -5.035 15.008 7.594 1 98.88 103 MET A CA 1
ATOM 787 C C . MET A 1 103 ? -6.496 14.68 7.883 1 98.88 103 MET A C 1
ATOM 789 O O . MET A 1 103 ? -6.969 13.594 7.547 1 98.88 103 MET A O 1
ATOM 793 N N . VAL A 1 104 ? -7.18 15.594 8.484 1 98.81 104 VAL A N 1
ATOM 794 C CA . VAL A 1 104 ? -8.586 15.391 8.805 1 98.81 104 VAL A CA 1
ATOM 795 C C . VAL A 1 104 ? -9.406 16.594 8.336 1 98.81 104 VAL A C 1
ATOM 797 O O . VAL A 1 104 ? -9.055 17.734 8.625 1 98.81 104 VAL A O 1
ATOM 800 N N . LYS A 1 105 ? -10.477 16.328 7.672 1 98.75 105 LYS A N 1
ATOM 801 C CA . LYS A 1 105 ? -11.352 17.391 7.16 1 98.75 105 LYS A CA 1
ATOM 802 C C . LYS A 1 105 ? -12.438 17.734 8.172 1 98.75 105 LYS A C 1
ATOM 804 O O . LYS A 1 105 ? -13.273 16.891 8.516 1 98.75 105 LYS A O 1
ATOM 809 N N . ASP A 1 106 ? -12.43 18.891 8.648 1 98.31 106 ASP A N 1
ATOM 810 C CA . ASP A 1 106 ? -13.414 19.5 9.531 1 98.31 106 ASP A CA 1
ATOM 811 C C . ASP A 1 106 ? -13.414 21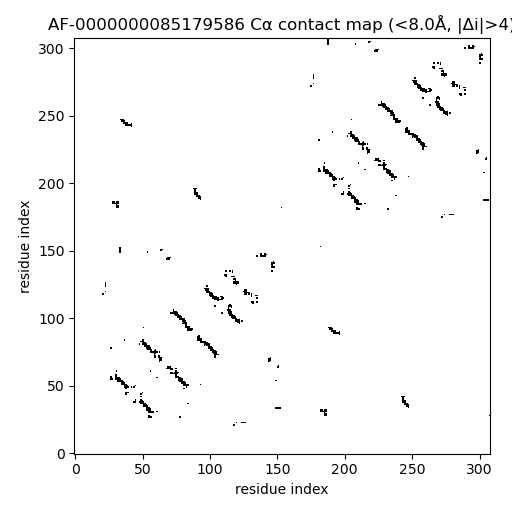.016 9.406 1 98.31 106 ASP A C 1
ATOM 813 O O . ASP A 1 106 ? -12.664 21.703 10.109 1 98.31 106 ASP A O 1
ATOM 817 N N . SER A 1 107 ? -14.266 21.531 8.555 1 97.5 107 SER A N 1
ATOM 818 C CA . SER A 1 107 ? -14.195 22.953 8.172 1 97.5 107 SER A CA 1
ATOM 819 C C . SER A 1 107 ? -14.562 23.844 9.344 1 97.5 107 SER A C 1
ATOM 821 O O . SER A 1 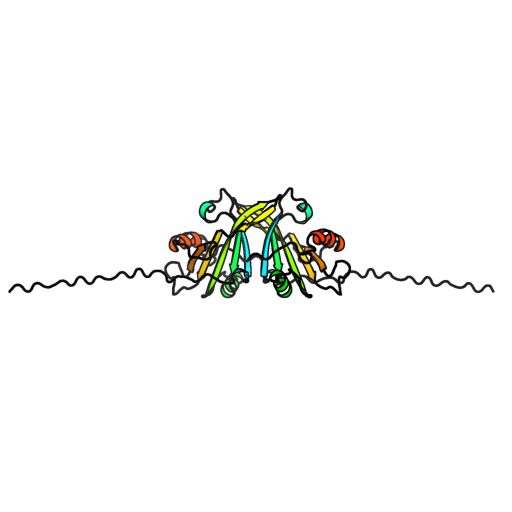107 ? -14.094 24.984 9.43 1 97.5 107 SER A O 1
ATOM 823 N N . ARG A 1 108 ? -15.406 23.391 10.219 1 97.38 108 ARG A N 1
ATOM 824 C CA . ARG A 1 108 ? -15.773 24.172 11.398 1 97.38 108 ARG A CA 1
ATOM 825 C C . ARG A 1 108 ? -14.617 24.266 12.383 1 97.38 108 ARG A C 1
ATOM 827 O O . ARG A 1 108 ? -14.359 25.328 12.945 1 97.38 108 ARG A O 1
ATOM 834 N N . ARG A 1 109 ? -13.914 23.203 12.5 1 97.12 109 ARG A N 1
ATOM 835 C CA . ARG A 1 109 ? -12.859 23.109 13.508 1 97.12 109 ARG A CA 1
ATOM 836 C C . ARG A 1 109 ? -11.578 23.766 13 1 97.12 109 ARG A C 1
ATOM 838 O O . ARG A 1 109 ? -10.789 24.281 13.797 1 97.12 109 ARG A O 1
ATOM 845 N N . TYR A 1 110 ? -11.352 23.766 11.688 1 97.75 110 TYR A N 1
ATOM 846 C CA . TYR A 1 110 ? -10.047 24.172 11.172 1 97.75 110 TYR A CA 1
ATOM 847 C C . TYR A 1 110 ? -10.195 25.25 10.109 1 97.75 110 TYR A C 1
ATOM 849 O O . TYR A 1 110 ? -9.656 25.125 9.008 1 97.75 110 TYR A O 1
ATOM 857 N N . PRO A 1 111 ? -10.852 26.312 10.438 1 96.81 111 PRO A N 1
ATOM 858 C CA . PRO A 1 111 ? -11.055 27.375 9.445 1 96.81 111 PRO A CA 1
ATOM 859 C C . PRO A 1 111 ? -9.742 28.031 8.992 1 96.81 111 PRO A C 1
ATOM 861 O O . PRO A 1 111 ? -9.648 28.516 7.867 1 96.81 111 PRO A O 1
ATOM 864 N N . GLU A 1 112 ? -8.664 28 9.773 1 96.62 112 GLU A N 1
ATOM 865 C CA . GLU A 1 112 ? -7.414 28.688 9.484 1 96.62 112 GLU A CA 1
ATOM 866 C C . GLU A 1 112 ? -6.586 27.922 8.453 1 96.62 112 GLU A C 1
ATOM 868 O O . GLU A 1 112 ? -5.625 28.469 7.898 1 96.62 112 GLU A O 1
ATOM 873 N N . THR A 1 113 ? -6.879 26.688 8.281 1 98.38 113 THR A N 1
ATOM 874 C CA . THR A 1 113 ? -6.18 25.844 7.324 1 98.38 113 THR A CA 1
ATOM 875 C C . THR A 1 113 ? -7.145 25.312 6.27 1 98.38 113 THR A C 1
ATOM 877 O O . THR A 1 113 ? -7.031 24.172 5.836 1 98.38 113 THR A O 1
ATOM 880 N N . GLU A 1 114 ? -8.078 26.125 5.961 1 98.12 114 GLU A N 1
ATOM 881 C CA . GLU A 1 114 ? -9.055 25.906 4.898 1 98.12 114 GLU A CA 1
ATOM 882 C C . GLU A 1 114 ? -9.766 24.562 5.062 1 98.12 114 GLU A C 1
ATOM 884 O O . GLU A 1 114 ? -10.039 23.875 4.078 1 98.12 114 GLU A O 1
ATOM 889 N N . GLY A 1 115 ? -10 24.188 6.305 1 98.19 115 GLY A N 1
ATOM 890 C CA . GLY A 1 115 ? -10.875 23.078 6.637 1 98.19 115 GLY A CA 1
ATOM 891 C C . GLY A 1 115 ? -10.125 21.797 6.953 1 98.19 115 GLY A C 1
ATOM 892 O O . GLY A 1 115 ? -10.734 20.797 7.312 1 98.19 115 GLY A O 1
ATOM 893 N N . TRP A 1 116 ? -8.789 21.859 6.824 1 98.62 116 TRP A N 1
ATOM 894 C CA . TRP A 1 116 ? -8 20.656 7.078 1 98.62 116 TRP A CA 1
ATOM 895 C C . TRP A 1 116 ? -7.207 20.781 8.375 1 98.62 116 TRP A C 1
ATOM 897 O O . TRP A 1 116 ? -6.531 21.797 8.594 1 98.62 116 TRP A O 1
ATOM 907 N N . GLY A 1 117 ? -7.391 19.797 9.258 1 98.44 117 GLY A N 1
ATOM 908 C CA . GLY A 1 117 ? -6.477 19.625 10.375 1 98.44 117 GLY A CA 1
ATOM 909 C C . GLY A 1 117 ? -5.281 18.75 10.039 1 98.44 117 GLY A C 1
ATOM 910 O O . GLY A 1 117 ? -5.383 17.828 9.211 1 98.44 117 GLY A O 1
ATOM 911 N N . TYR A 1 118 ? -4.148 19 10.672 1 98.62 118 TYR A N 1
ATOM 912 C CA . TYR A 1 118 ? -2.904 18.266 10.469 1 98.62 118 TYR A CA 1
ATOM 913 C C . TYR A 1 118 ? -2.344 17.766 11.797 1 98.62 118 TYR A C 1
ATOM 915 O O . TYR A 1 118 ? -2.232 18.531 12.758 1 98.62 118 TYR A O 1
ATOM 923 N N . TYR A 1 119 ? -2.008 16.516 11.812 1 98.44 119 TYR A N 1
ATOM 924 C CA . TYR A 1 119 ? -1.44 15.898 13.008 1 98.44 119 TYR A CA 1
ATOM 925 C C . TYR A 1 119 ? -0.341 14.906 12.633 1 98.44 119 TYR A C 1
ATOM 927 O O . TYR A 1 119 ? -0.223 14.508 11.469 1 98.44 119 TYR A O 1
ATOM 935 N N . ALA A 1 120 ? 0.456 14.578 13.578 1 98.31 120 ALA A N 1
ATOM 936 C CA . ALA A 1 120 ? 1.481 13.547 13.43 1 98.31 120 ALA A CA 1
ATOM 937 C C . ALA A 1 120 ? 1.63 12.734 14.711 1 98.31 120 ALA A C 1
ATOM 939 O O . ALA A 1 120 ? 1.393 13.242 15.812 1 98.31 120 ALA A O 1
ATOM 940 N N . PHE A 1 121 ? 1.947 11.555 14.547 1 98.56 121 PHE A N 1
ATOM 941 C CA . PHE A 1 121 ? 2.219 10.633 15.648 1 98.56 121 PHE A CA 1
ATOM 942 C C . PHE A 1 121 ? 3.525 9.883 15.422 1 98.56 121 PHE A C 1
ATOM 944 O O . PHE A 1 121 ? 3.816 9.469 14.297 1 98.56 121 PHE A O 1
ATOM 951 N N . GLY A 1 122 ? 4.285 9.727 16.453 1 98.06 122 GLY A N 1
ATOM 952 C CA . GLY A 1 122 ? 5.512 8.945 16.359 1 98.06 122 GLY A CA 1
ATOM 953 C C . GLY A 1 122 ? 5.266 7.457 16.219 1 98.06 122 GLY A C 1
ATOM 954 O O . GLY A 1 122 ? 4.117 7.012 16.203 1 98.06 122 GLY A O 1
ATOM 955 N N . ALA A 1 123 ? 6.34 6.695 16.062 1 96.81 123 ALA A N 1
ATOM 956 C CA . ALA A 1 123 ? 6.262 5.246 15.906 1 96.81 123 ALA A CA 1
ATOM 957 C C . ALA A 1 123 ? 5.562 4.598 17.094 1 96.81 123 ALA A C 1
ATOM 959 O O . ALA A 1 123 ? 4.953 3.533 16.969 1 96.81 123 ALA A O 1
ATOM 960 N N . ASP A 1 124 ? 5.57 5.281 18.188 1 96.44 124 ASP A N 1
ATOM 961 C CA . ASP A 1 124 ? 4.973 4.746 19.422 1 96.44 124 ASP A CA 1
ATOM 962 C C . ASP A 1 124 ? 3.504 5.145 19.531 1 96.44 124 ASP A C 1
ATOM 964 O O . ASP A 1 124 ? 2.834 4.801 20.5 1 96.44 124 ASP A O 1
ATOM 968 N N . GLY A 1 125 ? 3.059 5.887 18.594 1 96.56 125 GLY A N 1
ATOM 969 C CA . GLY A 1 125 ? 1.658 6.277 18.594 1 96.56 125 GLY A CA 1
ATOM 970 C C . GLY A 1 125 ? 1.389 7.543 19.375 1 96.56 125 GLY A C 1
ATOM 971 O O . GLY A 1 125 ? 0.24 7.98 19.484 1 96.56 125 GLY A O 1
ATOM 972 N N . LYS A 1 126 ? 2.402 8.156 19.922 1 97.12 126 LYS A N 1
ATOM 973 C CA . LYS A 1 126 ? 2.223 9.391 20.672 1 97.12 126 LYS A CA 1
ATOM 974 C C . LYS A 1 126 ? 2.238 10.602 19.75 1 97.12 126 LYS A C 1
ATOM 976 O O . LYS A 1 126 ? 2.971 10.625 18.75 1 97.12 126 LYS A O 1
ATOM 981 N N . PRO A 1 127 ? 1.496 11.586 20.078 1 97.5 127 PRO A N 1
ATOM 982 C CA . PRO A 1 127 ? 1.443 12.773 19.219 1 97.5 127 PRO A CA 1
ATOM 983 C C . PRO A 1 127 ? 2.785 13.492 19.125 1 97.5 127 PRO A C 1
ATOM 985 O O . PRO A 1 127 ? 3.525 13.555 20.109 1 97.5 127 PRO A O 1
ATOM 988 N N . LEU A 1 128 ? 3.057 13.961 17.984 1 97.19 128 LEU A N 1
ATOM 989 C CA . LEU A 1 128 ? 4.211 14.82 17.75 1 97.19 128 LEU A CA 1
ATOM 990 C C . LEU A 1 128 ? 3.777 16.281 17.609 1 97.19 128 LEU A C 1
ATOM 992 O O . LEU A 1 128 ? 2.703 16.562 17.078 1 97.19 128 LEU A O 1
ATOM 996 N N . ALA A 1 129 ? 4.629 17.156 18.078 1 94.94 129 ALA A N 1
ATOM 997 C CA . ALA A 1 129 ? 4.371 18.578 17.891 1 94.94 129 ALA A CA 1
ATOM 998 C C . ALA A 1 129 ? 4.719 19.016 16.469 1 94.94 129 ALA A C 1
ATOM 1000 O O . ALA A 1 129 ? 5.852 18.828 16.016 1 94.94 129 ALA A O 1
ATOM 1001 N N . ILE A 1 130 ? 3.715 19.484 15.812 1 95.56 130 ILE A N 1
ATOM 1002 C CA . ILE A 1 130 ? 3.936 20.016 14.477 1 95.56 130 ILE A CA 1
ATOM 1003 C C . ILE A 1 130 ? 3.264 21.391 14.344 1 95.56 130 ILE A C 1
ATOM 1005 O O . ILE A 1 130 ? 2.506 21.797 15.227 1 95.56 130 ILE A O 1
ATOM 1009 N N . ASP A 1 131 ? 3.613 22.109 13.297 1 95.5 131 ASP A N 1
ATOM 1010 C CA . ASP A 1 131 ? 2.961 23.375 12.953 1 95.5 131 ASP A CA 1
ATOM 1011 C C . ASP A 1 131 ? 1.938 23.172 11.836 1 95.5 131 ASP A C 1
ATOM 1013 O O . ASP A 1 131 ? 2.303 23.094 10.664 1 95.5 131 ASP A O 1
ATOM 1017 N N . PRO A 1 132 ? 0.709 23.109 12.172 1 96.5 132 PRO A N 1
ATOM 1018 C CA . PRO A 1 132 ? -0.306 22.844 11.156 1 96.5 132 PRO A CA 1
ATOM 1019 C C . PRO A 1 132 ? -0.309 23.891 10.039 1 96.5 132 PRO A C 1
ATOM 1021 O O . PRO A 1 132 ? -0.64 23.578 8.898 1 96.5 132 PRO A O 1
ATOM 1024 N N . LYS A 1 133 ? 0.017 25.125 10.383 1 97.19 133 LYS A N 1
ATOM 1025 C CA . LYS A 1 133 ? 0.042 26.172 9.367 1 97.19 133 LYS A CA 1
ATOM 1026 C C . LYS A 1 133 ? 1.159 25.922 8.352 1 97.19 133 LYS A C 1
ATOM 1028 O O . LYS A 1 133 ? 0.99 26.188 7.16 1 97.19 133 LYS A O 1
ATOM 1033 N N . ALA A 1 134 ? 2.256 25.5 8.836 1 97.12 134 ALA A N 1
ATOM 1034 C CA . ALA A 1 134 ? 3.338 25.156 7.918 1 97.12 134 ALA A CA 1
ATOM 1035 C C . ALA A 1 134 ? 2.939 23.984 7.023 1 97.12 134 ALA A C 1
ATOM 1037 O O . ALA A 1 134 ? 3.246 23.969 5.832 1 97.12 134 ALA A O 1
ATOM 1038 N N . CYS A 1 135 ? 2.246 23 7.641 1 98 135 CYS A N 1
ATOM 1039 C CA . CYS A 1 135 ? 1.751 21.875 6.859 1 98 135 CYS A CA 1
ATOM 1040 C C . CYS A 1 135 ? 0.822 22.344 5.746 1 98 135 CYS A C 1
ATOM 1042 O O . CYS A 1 135 ? 0.981 21.953 4.59 1 98 135 CYS A O 1
ATOM 1044 N N . HIS A 1 136 ? -0.084 23.172 6.109 1 98.56 136 HIS A N 1
ATOM 1045 C CA . HIS A 1 136 ? -1.073 23.656 5.148 1 98.56 136 HIS A CA 1
ATOM 1046 C C . HIS A 1 136 ? -0.423 24.5 4.062 1 98.56 136 HIS A C 1
ATOM 1048 O O . HIS A 1 136 ? -0.846 24.469 2.904 1 98.56 136 HIS A O 1
ATOM 1054 N N . ALA A 1 137 ? 0.549 25.312 4.406 1 98.31 137 ALA A N 1
ATOM 1055 C CA . ALA A 1 137 ? 1.225 26.172 3.438 1 98.31 137 ALA A CA 1
ATOM 1056 C C . ALA A 1 137 ? 1.774 25.344 2.271 1 98.31 137 ALA A C 1
ATOM 1058 O O . ALA A 1 137 ? 1.625 25.734 1.109 1 98.31 137 ALA A O 1
ATOM 1059 N N . CYS A 1 138 ? 2.348 24.234 2.543 1 97.94 138 CYS A N 1
ATOM 1060 C CA . CYS A 1 138 ? 2.84 23.375 1.471 1 97.94 138 CYS A CA 1
ATOM 1061 C C . CYS A 1 138 ? 1.686 22.75 0.693 1 97.94 138 CYS A C 1
ATOM 1063 O O . CYS A 1 138 ? 1.725 22.688 -0.537 1 97.94 138 CYS A O 1
ATOM 1065 N N . HIS A 1 139 ? 0.626 22.359 1.391 1 98.38 139 HIS A N 1
ATOM 1066 C CA . HIS A 1 139 ? -0.496 21.688 0.755 1 98.38 139 HIS A CA 1
ATOM 1067 C C . HIS A 1 139 ? -1.324 22.656 -0.083 1 98.38 139 HIS A C 1
ATOM 1069 O O . HIS A 1 139 ? -2.127 22.234 -0.917 1 98.38 139 HIS A O 1
ATOM 1075 N N . GLN A 1 140 ? -1.102 23.875 0.079 1 98.5 140 GLN A N 1
ATOM 1076 C CA . GLN A 1 140 ? -1.734 24.859 -0.791 1 98.5 140 GLN A CA 1
ATOM 1077 C C . GLN A 1 140 ? -1.347 24.641 -2.25 1 98.5 140 GLN A C 1
ATOM 1079 O O . GLN A 1 140 ? -2.086 25.016 -3.16 1 98.5 140 GLN A O 1
ATOM 1084 N N . GLY A 1 141 ? -0.187 24.031 -2.475 1 97.88 141 GLY A N 1
ATOM 1085 C CA . GLY A 1 141 ? 0.229 23.688 -3.822 1 97.88 141 GLY A CA 1
ATOM 1086 C C . GLY A 1 141 ? -0.716 22.703 -4.504 1 97.88 141 GLY A C 1
ATOM 1087 O O . GLY A 1 141 ? -0.662 22.531 -5.723 1 97.88 141 GLY A O 1
ATOM 1088 N N . ALA A 1 142 ? -1.591 22.062 -3.748 1 98.19 142 ALA A N 1
ATOM 1089 C CA . ALA A 1 142 ? -2.586 21.125 -4.266 1 98.19 142 ALA A CA 1
ATOM 1090 C C . ALA A 1 142 ? -4 21.672 -4.07 1 98.19 142 ALA A C 1
ATOM 1092 O O . ALA A 1 142 ? -4.934 20.906 -3.822 1 98.19 142 ALA A O 1
ATOM 1093 N N . ALA A 1 143 ? -4.199 22.953 -4.152 1 97.75 143 ALA A N 1
ATOM 1094 C CA . ALA A 1 143 ? -5.496 23.578 -3.904 1 97.75 143 ALA A CA 1
ATOM 1095 C C . ALA A 1 143 ? -6.551 23.047 -4.867 1 97.75 143 ALA A C 1
ATOM 1097 O O . ALA A 1 143 ? -7.723 22.922 -4.504 1 97.75 143 ALA A O 1
ATOM 1098 N N . ASN A 1 144 ? -6.211 22.641 -6.086 1 97.19 144 ASN A N 1
ATOM 1099 C CA . ASN A 1 144 ? -7.148 22.188 -7.105 1 97.19 144 ASN A CA 1
ATOM 1100 C C . ASN A 1 144 ? -7.664 20.781 -6.801 1 97.19 144 ASN A C 1
ATOM 1102 O O . ASN A 1 144 ? -8.625 20.312 -7.422 1 97.19 144 ASN A O 1
ATOM 1106 N N . THR A 1 145 ? -7.035 20.141 -5.938 1 98.12 145 THR A N 1
ATOM 1107 C CA . THR A 1 145 ? -7.457 18.812 -5.508 1 98.12 145 THR A CA 1
ATOM 1108 C C . THR A 1 145 ? -7.734 18.781 -4.008 1 98.12 145 THR A C 1
ATOM 1110 O O . THR A 1 145 ? -7.367 17.828 -3.316 1 98.12 145 THR A O 1
ATOM 1113 N N . ASP A 1 146 ? -8.273 19.891 -3.582 1 98.44 146 ASP A N 1
ATOM 1114 C CA . ASP A 1 146 ? -8.703 20.047 -2.193 1 98.44 146 ASP A CA 1
ATOM 1115 C C . ASP A 1 146 ? -7.535 19.812 -1.234 1 98.44 146 ASP A C 1
ATOM 1117 O O . ASP A 1 146 ? -7.676 19.109 -0.231 1 98.44 146 ASP A O 1
ATOM 1121 N N . PHE A 1 147 ? -6.332 20.266 -1.626 1 98.62 147 PHE A N 1
ATOM 1122 C CA . PHE A 1 147 ? -5.125 20.328 -0.812 1 98.62 147 PHE A CA 1
ATOM 1123 C C . PHE A 1 147 ? -4.543 18.953 -0.581 1 98.62 147 PHE A C 1
ATOM 1125 O O . PHE A 1 147 ? -3.729 18.75 0.325 1 98.62 147 PHE A O 1
ATOM 1132 N N . VAL A 1 148 ? -5 17.953 -1.329 1 98.75 148 VAL A N 1
ATOM 1133 C CA . VAL A 1 148 ? -4.492 16.594 -1.251 1 98.75 148 VAL A CA 1
ATOM 1134 C C . VAL A 1 148 ? -3.656 16.281 -2.49 1 98.75 148 VAL A C 1
ATOM 1136 O O . VAL A 1 148 ? -4.172 16.281 -3.611 1 98.75 148 VAL A O 1
ATOM 1139 N N . PHE A 1 149 ? -2.383 15.922 -2.266 1 97.94 149 PHE A N 1
ATOM 1140 C CA . PHE A 1 149 ? -1.443 15.695 -3.357 1 97.94 149 PHE A CA 1
ATOM 1141 C C . PHE A 1 149 ? -1.679 14.328 -4 1 97.94 149 PHE A C 1
ATOM 1143 O O . PHE A 1 149 ? -1.574 14.188 -5.223 1 97.94 149 PHE A O 1
ATOM 1150 N N . SER A 1 150 ? -2.004 13.297 -3.188 1 97.75 150 SER A N 1
ATOM 1151 C CA . SER A 1 150 ? -2.092 11.922 -3.666 1 97.75 150 SER A CA 1
ATOM 1152 C C . SER A 1 150 ? -3.34 11.711 -4.516 1 97.75 150 SER A C 1
ATOM 1154 O O . SER A 1 150 ? -4.344 12.406 -4.34 1 97.75 150 SER A O 1
ATOM 1156 N N . ALA A 1 151 ? -3.229 10.773 -5.402 1 97.19 151 ALA A N 1
ATOM 1157 C CA . ALA A 1 151 ? -4.359 10.305 -6.199 1 97.19 151 ALA A CA 1
ATOM 1158 C C . ALA A 1 151 ? -4.516 8.789 -6.086 1 97.19 151 ALA A C 1
ATOM 1160 O O . ALA A 1 151 ? -3.521 8.062 -5.992 1 97.19 151 ALA A O 1
ATOM 1161 N N . PHE A 1 152 ? -5.789 8.414 -6.074 1 97.56 152 PHE A N 1
ATOM 1162 C CA . PHE A 1 152 ? -6.066 6.984 -6.012 1 97.56 152 PHE A CA 1
ATOM 1163 C C . PHE A 1 152 ? -5.629 6.293 -7.297 1 97.56 152 PHE A C 1
ATOM 1165 O O . PHE A 1 152 ? -5.988 6.727 -8.398 1 97.56 152 PHE A O 1
ATOM 1172 N N . ARG A 1 153 ? -4.84 5.266 -7.141 1 92.81 153 ARG A N 1
ATOM 1173 C CA . ARG A 1 153 ? -4.473 4.426 -8.273 1 92.81 153 ARG A CA 1
ATOM 1174 C C . ARG A 1 153 ? -5.441 3.258 -8.43 1 92.81 153 ARG A C 1
ATOM 1176 O O . ARG A 1 153 ? -5.566 2.428 -7.523 1 92.81 153 ARG A O 1
ATOM 1183 N N . PRO A 1 154 ? -6.07 3.139 -9.562 1 88.31 154 PRO A N 1
ATOM 1184 C CA . PRO A 1 154 ? -7.031 2.047 -9.734 1 88.31 154 PRO A CA 1
ATOM 1185 C C . PRO A 1 154 ? -6.355 0.685 -9.891 1 88.31 154 PRO A C 1
ATOM 1187 O O . PRO A 1 154 ? -5.211 0.607 -10.344 1 88.31 154 PRO A O 1
ATOM 1190 N N . MET B 1 1 ? -13.922 -68.688 -42.406 1 39.03 1 MET B N 1
ATOM 1191 C CA . MET B 1 1 ? -14.312 -67.312 -42.219 1 39.03 1 MET B CA 1
ATOM 1192 C C . MET B 1 1 ? -13.703 -66.75 -40.938 1 39.03 1 MET B C 1
ATOM 1194 O O . MET B 1 1 ? -14.047 -67.188 -39.844 1 39.03 1 MET B O 1
ATOM 1198 N N . ARG B 1 2 ? -12.336 -66.438 -40.938 1 49.72 2 ARG B N 1
ATOM 1199 C CA . ARG B 1 2 ? -11.5 -65.812 -39.906 1 49.72 2 ARG B CA 1
ATOM 1200 C C . ARG B 1 2 ? -12.133 -64.562 -39.375 1 49.72 2 ARG B C 1
ATOM 1202 O O . ARG B 1 2 ? -12.438 -63.625 -40.125 1 49.72 2 ARG B O 1
ATOM 1209 N N . SER B 1 3 ? -12.891 -64.562 -38.281 1 51.91 3 SER B N 1
ATOM 1210 C CA . SER B 1 3 ? -13.508 -63.438 -37.562 1 51.91 3 SER B CA 1
ATOM 1211 C C . SER B 1 3 ? -12.469 -62.375 -37.219 1 51.91 3 SER B C 1
ATOM 1213 O O . SER B 1 3 ? -11.5 -62.688 -36.5 1 51.91 3 SER B O 1
ATOM 1215 N N . LYS B 1 4 ? -12.219 -61.375 -38.094 1 53.44 4 LYS B N 1
ATOM 1216 C CA . LYS B 1 4 ? -11.398 -60.219 -37.781 1 53.44 4 LYS B CA 1
ATOM 1217 C C . LYS B 1 4 ? -11.914 -59.469 -36.562 1 53.44 4 LYS B C 1
ATOM 1219 O O . LYS B 1 4 ? -13.07 -59.062 -36.5 1 53.44 4 LYS B O 1
ATOM 1224 N N . ALA B 1 5 ? -11.43 -59.781 -35.344 1 55.78 5 ALA B N 1
ATOM 1225 C CA . ALA B 1 5 ? -11.68 -59 -34.125 1 55.78 5 ALA B CA 1
ATOM 1226 C C . ALA B 1 5 ? -11.258 -57.562 -34.312 1 55.78 5 ALA B C 1
ATOM 1228 O O . ALA B 1 5 ? -10.109 -57.281 -34.688 1 55.78 5 ALA B O 1
ATOM 1229 N N . ALA B 1 6 ? -12.219 -56.656 -34.688 1 50.25 6 ALA B N 1
ATOM 1230 C CA . ALA B 1 6 ? -11.984 -55.219 -34.75 1 50.25 6 ALA B CA 1
ATOM 1231 C C . ALA B 1 6 ? -11.57 -54.656 -33.406 1 50.25 6 ALA B C 1
ATOM 1233 O O . ALA B 1 6 ? -12.289 -54.812 -32.406 1 50.25 6 ALA B O 1
ATOM 1234 N N . VAL B 1 7 ? -10.273 -54.625 -33.031 1 49.81 7 VAL B N 1
ATOM 1235 C CA . VAL B 1 7 ? -9.781 -53.906 -31.844 1 49.81 7 VAL B CA 1
ATOM 1236 C C . VAL B 1 7 ? -10.211 -52.438 -31.891 1 49.81 7 VAL B C 1
ATOM 1238 O O . VAL B 1 7 ? -9.82 -51.719 -32.812 1 49.81 7 VAL B O 1
ATOM 1241 N N . GLY B 1 8 ? -11.477 -52.156 -31.422 1 44.03 8 GLY B N 1
ATOM 1242 C CA . GLY B 1 8 ? -11.859 -50.75 -31.25 1 44.03 8 GLY B CA 1
ATOM 1243 C C . GLY B 1 8 ? -10.883 -49.969 -30.406 1 44.03 8 GLY B C 1
ATOM 1244 O O . GLY B 1 8 ? -10.578 -50.344 -29.281 1 44.03 8 GLY B O 1
ATOM 1245 N N . LEU B 1 9 ? -9.961 -49.219 -31.016 1 44.25 9 LEU B N 1
ATOM 1246 C CA . LEU B 1 9 ? -9.078 -48.281 -30.328 1 44.25 9 LEU B CA 1
ATOM 1247 C C . LEU B 1 9 ? -9.891 -47.281 -29.531 1 44.25 9 LEU B C 1
ATOM 1249 O O . LEU B 1 9 ? -10.641 -46.469 -30.094 1 44.25 9 LEU B O 1
ATOM 1253 N N . LEU B 1 10 ? -10.219 -47.562 -28.266 1 45.78 10 LEU B N 1
ATOM 1254 C CA . LEU B 1 10 ? -10.789 -46.562 -27.375 1 45.78 10 LEU B CA 1
ATOM 1255 C C . LEU B 1 10 ? -9.844 -45.375 -27.25 1 45.78 10 LEU B C 1
ATOM 1257 O O . LEU B 1 10 ? -8.727 -45.5 -26.734 1 45.78 10 LEU B O 1
ATOM 1261 N N . ALA B 1 11 ? -9.969 -44.344 -28.109 1 42.38 11 ALA B N 1
ATOM 1262 C CA . ALA B 1 11 ? -9.273 -43.094 -27.906 1 42.38 11 ALA B CA 1
ATOM 1263 C C . ALA B 1 11 ? -9.617 -42.469 -26.562 1 42.38 11 ALA B C 1
ATOM 1265 O O . ALA B 1 11 ? -10.758 -42.031 -26.344 1 42.38 11 ALA B O 1
ATOM 1266 N N . LEU B 1 12 ? -9 -42.938 -25.547 1 42.75 12 LEU B N 1
ATOM 1267 C CA . LEU B 1 12 ? -9.102 -42.156 -24.297 1 42.75 12 LEU B CA 1
ATOM 1268 C C . LEU B 1 12 ? -8.766 -40.688 -24.516 1 42.75 12 LEU B C 1
ATOM 1270 O O . LEU B 1 12 ? -7.621 -40.375 -24.844 1 42.75 12 LEU B O 1
ATOM 1274 N N . GLY B 1 13 ? -9.758 -40 -24.984 1 38.19 13 GLY B N 1
ATOM 1275 C CA . GLY B 1 13 ? -9.562 -38.562 -25 1 38.19 13 GLY B CA 1
ATOM 1276 C C . GLY B 1 13 ? -8.93 -38.031 -23.734 1 38.19 13 GLY B C 1
ATOM 1277 O O . GLY B 1 13 ? -9.5 -38.156 -22.641 1 38.19 13 GLY B O 1
ATOM 1278 N N . LEU B 1 14 ? -7.691 -38.062 -23.547 1 41.66 14 LEU B N 1
ATOM 1279 C CA . LEU B 1 14 ? -7.078 -37.281 -22.484 1 41.66 14 LEU B CA 1
ATOM 1280 C C . LEU B 1 14 ? -7.629 -35.844 -22.469 1 41.66 14 LEU B C 1
ATOM 1282 O O . LEU B 1 14 ? -7.277 -35.031 -23.328 1 41.66 14 LEU B O 1
ATOM 1286 N N . GLY B 1 15 ? -8.867 -35.688 -22.062 1 36.47 15 GLY B N 1
ATOM 1287 C CA . GLY B 1 15 ? -9.25 -34.312 -21.828 1 36.47 15 GLY B CA 1
ATOM 1288 C C . GLY B 1 15 ? -8.172 -33.5 -21.125 1 36.47 15 GLY B C 1
ATOM 1289 O O . GLY B 1 15 ? -7.68 -33.906 -20.062 1 36.47 15 GLY B O 1
ATOM 1290 N N . VAL B 1 16 ? -7.293 -32.906 -21.75 1 38.41 16 VAL B N 1
ATOM 1291 C CA . VAL B 1 16 ? -6.531 -31.844 -21.094 1 38.41 16 VAL B CA 1
ATOM 1292 C C . VAL B 1 16 ? -7.43 -31.078 -20.109 1 38.41 16 VAL B C 1
ATOM 1294 O O . VAL B 1 16 ? -8.398 -30.438 -20.531 1 38.41 16 VAL B O 1
ATOM 1297 N N . LEU B 1 17 ? -7.805 -31.594 -18.984 1 35.72 17 LEU B N 1
ATOM 1298 C CA . LEU B 1 17 ? -8.445 -30.781 -17.953 1 35.72 17 LEU B CA 1
ATOM 1299 C C . LEU B 1 17 ? -7.832 -29.391 -17.891 1 35.72 17 LEU B C 1
ATOM 1301 O O . LEU B 1 17 ? -6.703 -29.219 -17.422 1 35.72 17 LEU B O 1
ATOM 1305 N N . ALA B 1 18 ? -7.883 -28.625 -18.922 1 41 18 ALA B N 1
ATOM 1306 C CA . ALA B 1 18 ? -7.559 -27.203 -18.859 1 41 18 ALA B CA 1
ATOM 1307 C C . ALA B 1 18 ? -7.961 -26.609 -17.516 1 41 18 ALA B C 1
ATOM 1309 O O . ALA B 1 18 ? -9.062 -26.844 -17.031 1 41 18 ALA B O 1
ATOM 1310 N N . GLN B 1 19 ? -7.09 -26.5 -16.484 1 51.94 19 GLN B N 1
ATOM 1311 C CA . GLN B 1 19 ? -7.465 -25.812 -15.258 1 51.94 19 GLN B CA 1
ATOM 1312 C C . GLN B 1 19 ? -8.5 -24.719 -15.523 1 51.94 19 GLN B C 1
ATOM 1314 O O . GLN B 1 19 ? -8.352 -23.938 -16.469 1 51.94 19 GLN B O 1
ATOM 1319 N N . GLU B 1 20 ? -9.727 -25 -15.281 1 65.62 20 GLU B N 1
ATOM 1320 C CA . GLU B 1 20 ? -10.742 -23.953 -15.352 1 65.62 20 GLU B CA 1
ATOM 1321 C C . GLU B 1 20 ? -10.18 -22.609 -14.891 1 65.62 20 GLU B C 1
ATOM 1323 O O . GLU B 1 20 ? -9.383 -22.562 -13.945 1 65.62 20 GLU B O 1
ATOM 1328 N N . GLY B 1 21 ? -10.062 -21.578 -15.672 1 85.44 21 GLY B N 1
ATOM 1329 C CA . GLY B 1 21 ? -9.578 -20.219 -15.477 1 85.44 21 GLY B CA 1
ATOM 1330 C C . GLY B 1 21 ? -10.047 -19.609 -14.18 1 85.44 21 GLY B C 1
ATOM 1331 O O . GLY B 1 21 ? -10.758 -20.25 -13.398 1 85.44 21 GLY B O 1
ATOM 1332 N N . PHE B 1 22 ? -9.438 -18.812 -13.547 1 94.12 22 PHE B N 1
ATOM 1333 C CA . PHE B 1 22 ? -9.836 -17.938 -12.445 1 94.12 22 PHE B CA 1
ATOM 1334 C C . PHE B 1 22 ? -10.141 -16.531 -12.953 1 94.12 22 PHE B C 1
ATOM 1336 O O . PHE B 1 22 ? -9.398 -15.984 -13.766 1 94.12 22 PHE B O 1
ATOM 1343 N N . PRO B 1 23 ? -11.312 -16.031 -12.5 1 96.44 23 PRO B N 1
ATOM 1344 C CA . PRO B 1 23 ? -11.656 -14.695 -13 1 96.44 23 PRO B CA 1
ATOM 1345 C C . PRO B 1 23 ? -10.734 -13.609 -12.453 1 96.44 23 PRO B C 1
ATOM 1347 O O . PRO B 1 23 ? -10.18 -13.75 -11.359 1 96.44 23 PRO B O 1
ATOM 1350 N N . TYR B 1 24 ? -10.578 -12.516 -13.305 1 97.94 24 TYR B N 1
ATOM 1351 C CA . TYR B 1 24 ? -9.906 -11.328 -12.797 1 97.94 24 TYR B CA 1
ATOM 1352 C C . TYR B 1 24 ? -10.516 -10.867 -11.484 1 97.94 24 TYR B C 1
ATOM 1354 O O . TYR B 1 24 ? -11.742 -10.797 -11.352 1 97.94 24 TYR B O 1
ATOM 1362 N N . PRO B 1 25 ? -9.648 -10.617 -10.484 1 98.06 25 PRO B N 1
ATOM 1363 C CA . PRO B 1 25 ? -10.203 -10.211 -9.188 1 98.06 25 PRO B CA 1
ATOM 1364 C C . PRO B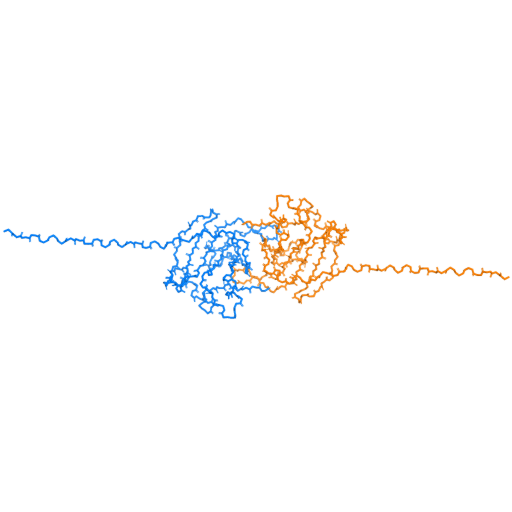 1 25 ? -10.609 -8.742 -9.148 1 98.06 25 PRO B C 1
ATOM 1366 O O . PRO B 1 25 ? -9.938 -7.93 -8.508 1 98.06 25 PRO B O 1
ATOM 1369 N N . GLU B 1 26 ? -11.773 -8.5 -9.617 1 97 26 GLU B N 1
ATOM 1370 C CA . GLU B 1 26 ? -12.289 -7.137 -9.641 1 97 26 GLU B CA 1
ATOM 1371 C C . GLU B 1 26 ? -12.352 -6.539 -8.242 1 97 26 GLU B C 1
ATOM 1373 O O . GLU B 1 26 ? -12.773 -7.215 -7.293 1 97 26 GLU B O 1
ATOM 1378 N N . GLY B 1 27 ? -11.93 -5.316 -8.117 1 97.56 27 GLY B N 1
ATOM 1379 C CA . GLY B 1 27 ? -12.062 -4.582 -6.871 1 97.56 27 GLY B CA 1
ATOM 1380 C C . GLY B 1 27 ? -10.953 -4.879 -5.879 1 97.56 27 GLY B C 1
ATOM 1381 O O . GLY B 1 27 ? -11 -4.438 -4.73 1 97.56 27 GLY B O 1
ATOM 1382 N N . PHE B 1 28 ? -9.898 -5.605 -6.293 1 98.75 28 PHE B N 1
ATOM 1383 C CA . PHE B 1 28 ? -8.875 -6 -5.336 1 98.75 28 PHE B CA 1
ATOM 1384 C C . PHE B 1 28 ? -8.172 -4.777 -4.758 1 98.75 28 PHE B C 1
ATOM 1386 O O . PHE B 1 28 ? -7.586 -4.848 -3.676 1 98.75 28 PHE B O 1
ATOM 1393 N N . ARG B 1 29 ? -8.281 -3.631 -5.418 1 98.69 29 ARG B N 1
ATOM 1394 C CA . ARG B 1 29 ? -7.652 -2.41 -4.922 1 98.69 29 ARG B CA 1
ATOM 1395 C C . ARG B 1 29 ? -8.391 -1.877 -3.697 1 98.69 29 ARG B C 1
ATOM 1397 O O . ARG B 1 29 ? -7.887 -0.988 -3.006 1 98.69 29 ARG B O 1
ATOM 1404 N N . PHE B 1 30 ? -9.531 -2.453 -3.395 1 98.62 30 PHE B N 1
ATOM 1405 C CA . PHE B 1 30 ? -10.266 -2.068 -2.193 1 98.62 30 PHE B CA 1
ATOM 1406 C C . PHE B 1 30 ? -10.094 -3.111 -1.096 1 98.62 30 PHE B C 1
ATOM 1408 O O . PHE B 1 30 ? -10.688 -2.998 -0.025 1 98.62 30 PHE B O 1
ATOM 1415 N N . TRP B 1 31 ? -9.305 -4.129 -1.374 1 98.88 31 TRP B N 1
ATOM 1416 C CA . TRP B 1 31 ? -8.977 -5.113 -0.347 1 98.88 31 TRP B CA 1
ATOM 1417 C C . TRP B 1 31 ? -7.879 -4.59 0.575 1 98.88 31 TRP B C 1
ATOM 1419 O O . TRP B 1 31 ? -7.316 -3.52 0.336 1 98.88 31 TRP B O 1
ATOM 1429 N N . THR B 1 32 ? -7.66 -5.32 1.654 1 98.81 32 THR B N 1
ATOM 1430 C CA . THR B 1 32 ? -6.664 -4.898 2.633 1 98.81 32 THR B CA 1
ATOM 1431 C C . THR B 1 32 ? -5.262 -4.953 2.035 1 98.81 32 THR B C 1
ATOM 1433 O O . THR B 1 32 ? -4.859 -5.977 1.477 1 98.81 32 THR B O 1
ATOM 1436 N N . HIS B 1 33 ? -4.535 -3.828 2.088 1 98.94 33 HIS B N 1
ATOM 1437 C CA . HIS B 1 33 ? -3.123 -3.764 1.723 1 98.94 33 HIS B CA 1
ATOM 1438 C C . HIS B 1 33 ? -2.252 -4.445 2.773 1 98.94 33 HIS B C 1
ATOM 1440 O O . HIS B 1 33 ? -2.268 -4.059 3.945 1 98.94 33 HIS B O 1
ATOM 1446 N N . VAL B 1 34 ? -1.487 -5.395 2.346 1 98.88 34 VAL B N 1
ATOM 1447 C CA . VAL B 1 34 ? -0.688 -6.199 3.264 1 98.88 34 VAL B CA 1
ATOM 1448 C C . VAL B 1 34 ? 0.692 -5.57 3.436 1 98.88 34 VAL B C 1
ATOM 1450 O O . VAL B 1 34 ? 1.137 -5.328 4.559 1 98.88 34 VAL B O 1
ATOM 1453 N N . LYS B 1 35 ? 1.395 -5.352 2.361 1 98.31 35 LYS B N 1
ATOM 1454 C CA . LYS B 1 35 ? 2.729 -4.758 2.328 1 98.31 35 LYS B CA 1
ATOM 1455 C C . LYS B 1 35 ? 3.15 -4.434 0.899 1 98.31 35 LYS B C 1
ATOM 1457 O O . LYS B 1 35 ? 2.443 -4.766 -0.054 1 98.31 35 LYS B O 1
ATOM 1462 N N . SER B 1 36 ? 4.238 -3.75 0.756 1 98.75 36 SER B N 1
ATOM 1463 C CA . SER B 1 36 ? 4.828 -3.441 -0.542 1 98.75 36 SER B CA 1
ATOM 1464 C C . SER B 1 36 ? 6.316 -3.773 -0.567 1 98.75 36 SER B C 1
ATOM 1466 O O . SER B 1 36 ? 6.945 -3.914 0.485 1 98.75 36 SER B O 1
ATOM 1468 N N . MET B 1 37 ? 6.816 -3.945 -1.685 1 98.5 37 MET B N 1
ATOM 1469 C CA . MET B 1 37 ? 8.234 -4.203 -1.926 1 98.5 37 MET B CA 1
ATOM 1470 C C . MET B 1 37 ? 8.625 -3.816 -3.35 1 98.5 37 MET B C 1
ATOM 1472 O O . MET B 1 37 ? 7.824 -3.961 -4.277 1 98.5 37 MET B O 1
ATOM 1476 N N . GLU B 1 38 ? 9.781 -3.297 -3.512 1 98.81 38 GLU B N 1
ATOM 1477 C CA . GLU B 1 38 ? 10.344 -3.129 -4.852 1 98.81 38 GLU B CA 1
ATOM 1478 C C . GLU B 1 38 ? 11.43 -4.164 -5.133 1 98.81 38 GLU B C 1
ATOM 1480 O O . GLU B 1 38 ? 12.383 -4.293 -4.367 1 98.81 38 GLU B O 1
ATOM 1485 N N . ILE B 1 39 ? 11.281 -4.914 -6.176 1 98.69 39 ILE B N 1
ATOM 1486 C CA . ILE B 1 39 ? 12.336 -5.785 -6.684 1 98.69 39 ILE B CA 1
ATOM 1487 C C . ILE B 1 39 ? 13.188 -5.031 -7.703 1 98.69 39 ILE B C 1
ATOM 1489 O O . ILE B 1 39 ? 12.664 -4.531 -8.703 1 98.69 39 ILE B O 1
ATOM 1493 N N . GLN B 1 40 ? 14.445 -4.965 -7.418 1 98.44 40 GLN B N 1
ATOM 1494 C CA . GLN B 1 40 ? 15.344 -4.105 -8.188 1 98.44 40 GLN B CA 1
ATOM 1495 C C . GLN B 1 40 ? 16.25 -4.926 -9.094 1 98.44 40 GLN B C 1
ATOM 1497 O O . GLN B 1 40 ? 16.328 -6.148 -8.961 1 98.44 40 GLN B O 1
ATOM 1502 N N . ARG B 1 41 ? 16.891 -4.141 -10.062 1 97.12 41 ARG B N 1
ATOM 1503 C CA . ARG B 1 41 ? 17.859 -4.797 -10.93 1 97.12 41 ARG B CA 1
ATOM 1504 C C . ARG B 1 41 ? 18.938 -5.516 -10.109 1 97.12 41 ARG B C 1
ATOM 1506 O O . ARG B 1 41 ? 19.422 -4.98 -9.117 1 97.12 41 ARG B O 1
ATOM 1513 N N . GLY B 1 42 ? 19.266 -6.727 -10.586 1 97.38 42 GLY B N 1
ATOM 1514 C CA . GLY B 1 42 ? 20.234 -7.543 -9.867 1 97.38 42 GLY B CA 1
ATOM 1515 C C . GLY B 1 42 ? 19.594 -8.625 -9.016 1 97.38 42 GLY B C 1
ATOM 1516 O O . GLY B 1 42 ? 20.234 -9.602 -8.656 1 97.38 42 GLY B O 1
ATOM 1517 N N . HIS B 1 43 ? 18.312 -8.398 -8.625 1 97.94 43 HIS B N 1
ATOM 1518 C CA . HIS B 1 43 ? 17.562 -9.438 -7.918 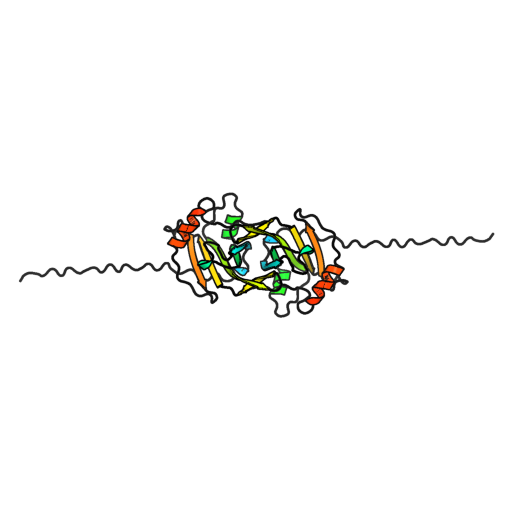1 97.94 43 HIS B CA 1
ATOM 1519 C C . HIS B 1 43 ? 17.312 -10.648 -8.812 1 97.94 43 HIS B C 1
ATOM 1521 O O . HIS B 1 43 ? 17.031 -10.5 -10 1 97.94 43 HIS B O 1
ATOM 1527 N N . PRO B 1 44 ? 17.328 -11.805 -8.219 1 96.12 44 PRO B N 1
ATOM 1528 C CA . PRO B 1 44 ? 17.125 -13 -9.047 1 96.12 44 PRO B CA 1
ATOM 1529 C C . PRO B 1 44 ? 15.766 -13.023 -9.727 1 96.12 44 PRO B C 1
ATOM 1531 O O . PRO B 1 44 ? 15.617 -13.633 -10.789 1 96.12 44 PRO B O 1
ATOM 1534 N N . LEU B 1 45 ? 14.812 -12.344 -9.188 1 96.44 45 LEU B N 1
ATOM 1535 C CA . LEU B 1 45 ? 13.453 -12.375 -9.719 1 96.44 45 LEU B CA 1
ATOM 1536 C C . LEU B 1 45 ? 13.172 -11.133 -10.555 1 96.44 45 LEU B C 1
ATOM 1538 O O . LEU B 1 45 ? 12.031 -10.883 -10.945 1 96.44 45 LEU B O 1
ATOM 1542 N N . TYR B 1 46 ? 14.148 -10.375 -10.906 1 98 46 TYR B N 1
ATOM 1543 C CA . TYR B 1 46 ? 13.945 -9.07 -11.523 1 98 46 TYR B CA 1
ATOM 1544 C C . TYR B 1 46 ? 13.305 -9.219 -12.906 1 98 46 TYR B C 1
ATOM 1546 O O . TYR B 1 46 ? 12.445 -8.422 -13.281 1 98 46 TYR B O 1
ATOM 1554 N N . GLU B 1 47 ? 13.711 -10.188 -13.648 1 96.31 47 GLU B N 1
ATOM 1555 C CA . GLU B 1 47 ? 13.211 -10.312 -15.016 1 96.31 47 GLU B CA 1
ATOM 1556 C C . GLU B 1 47 ? 11.703 -10.578 -15.031 1 96.31 47 GLU B C 1
ATOM 1558 O O . GLU B 1 47 ? 10.984 -10 -15.852 1 96.31 47 GLU B O 1
ATOM 1563 N N . ALA B 1 48 ? 11.242 -11.375 -14.086 1 94.56 48 ALA B N 1
ATOM 1564 C CA . ALA B 1 48 ? 9.828 -11.75 -14.062 1 94.56 48 ALA B CA 1
ATOM 1565 C C . ALA B 1 48 ? 9.016 -10.758 -13.242 1 94.56 48 ALA B C 1
ATOM 1567 O O . ALA B 1 48 ? 7.871 -10.445 -13.586 1 94.56 48 ALA B O 1
ATOM 1568 N N . PHE B 1 49 ? 9.641 -10.188 -12.164 1 97.56 49 PHE B N 1
ATOM 1569 C CA . PHE B 1 49 ? 8.82 -9.508 -11.172 1 97.56 49 PHE B CA 1
ATOM 1570 C C . PHE B 1 49 ? 9.438 -8.172 -10.781 1 97.56 49 PHE B C 1
ATOM 1572 O O . PHE B 1 49 ? 9.078 -7.586 -9.758 1 97.56 49 PHE B O 1
ATOM 1579 N N . GLY B 1 50 ? 10.422 -7.676 -11.594 1 98.56 50 GLY B N 1
ATOM 1580 C CA . GLY B 1 50 ? 11.016 -6.383 -11.305 1 98.56 50 GLY B CA 1
ATOM 1581 C C . GLY B 1 50 ? 10 -5.254 -11.266 1 98.56 50 GLY B C 1
ATOM 1582 O O . GLY B 1 50 ? 9.102 -5.195 -12.102 1 98.56 50 GLY B O 1
ATOM 1583 N N . GLY B 1 51 ? 10.164 -4.375 -10.273 1 98.75 51 GLY B N 1
ATOM 1584 C CA . GLY B 1 51 ? 9.25 -3.258 -10.102 1 98.75 51 GLY B CA 1
ATOM 1585 C C . GLY B 1 51 ? 8.711 -3.139 -8.688 1 98.75 51 GLY B C 1
ATOM 1586 O O . GLY B 1 51 ? 9.219 -3.787 -7.766 1 98.75 51 GLY B O 1
ATOM 1587 N N . LEU B 1 52 ? 7.777 -2.207 -8.469 1 98.88 52 LEU B N 1
ATOM 1588 C CA . LEU B 1 52 ? 7.102 -1.99 -7.195 1 98.88 52 LEU B CA 1
ATOM 1589 C C . LEU B 1 52 ? 5.809 -2.797 -7.121 1 98.88 52 LEU B C 1
ATOM 1591 O O . LEU B 1 52 ? 4.969 -2.717 -8.023 1 98.88 52 LEU B O 1
ATOM 1595 N N . HIS B 1 53 ? 5.707 -3.658 -6.059 1 98.81 53 HIS B N 1
ATOM 1596 C CA . HIS B 1 53 ? 4.461 -4.414 -5.977 1 98.81 53 HIS B CA 1
ATOM 1597 C C . HIS B 1 53 ? 3.793 -4.227 -4.621 1 98.81 53 HIS B C 1
ATOM 1599 O O . HIS B 1 53 ? 4.465 -3.951 -3.623 1 98.81 53 HIS B O 1
ATOM 1605 N N . HIS B 1 54 ? 2.516 -4.266 -4.676 1 98.88 54 HIS B N 1
ATOM 1606 C CA . HIS B 1 54 ? 1.637 -4.277 -3.512 1 98.88 54 HIS B CA 1
ATOM 1607 C C . HIS B 1 54 ? 0.92 -5.617 -3.375 1 98.88 54 HIS B C 1
ATOM 1609 O O . HIS B 1 54 ? 0.485 -6.195 -4.371 1 98.88 54 HIS B O 1
ATOM 1615 N N . ILE B 1 55 ? 0.822 -6.066 -2.146 1 98.94 55 ILE B N 1
ATOM 1616 C CA . ILE B 1 55 ? 0.057 -7.273 -1.856 1 98.94 55 ILE B CA 1
ATOM 1617 C C . ILE B 1 55 ? -1.289 -6.895 -1.241 1 98.94 55 ILE B C 1
ATOM 1619 O O . ILE B 1 55 ? -1.348 -6.102 -0.3 1 98.94 55 ILE B O 1
ATOM 1623 N N . TYR B 1 56 ? -2.344 -7.441 -1.822 1 98.94 56 TYR B N 1
ATOM 1624 C CA . TYR B 1 56 ? -3.693 -7.238 -1.309 1 98.94 56 TYR B CA 1
ATOM 1625 C C . TYR B 1 56 ? -4.344 -8.57 -0.945 1 98.94 56 TYR B C 1
ATOM 1627 O O . TYR B 1 56 ? -4.121 -9.578 -1.616 1 98.94 56 TYR B O 1
ATOM 1635 N N . ALA B 1 57 ? -5.148 -8.562 0.074 1 98.94 57 ALA B N 1
ATOM 1636 C CA . ALA B 1 57 ? -5.797 -9.758 0.601 1 98.94 57 ALA B CA 1
ATOM 1637 C C . ALA B 1 57 ? -7.309 -9.562 0.706 1 98.94 57 ALA B C 1
ATOM 1639 O O . ALA B 1 57 ? -7.773 -8.555 1.245 1 98.94 57 ALA B O 1
ATOM 1640 N N . ASN B 1 58 ? -8.055 -10.508 0.128 1 98.88 58 ASN B N 1
ATOM 1641 C CA . ASN B 1 58 ? -9.484 -10.477 0.44 1 98.88 58 ASN B CA 1
ATOM 1642 C C . ASN B 1 58 ? -9.742 -10.805 1.908 1 98.88 58 ASN B C 1
ATOM 1644 O O . ASN B 1 58 ? -8.805 -11.102 2.658 1 98.88 58 ASN B O 1
ATOM 1648 N N . PRO B 1 59 ? -11.016 -10.781 2.328 1 98.56 59 PRO B N 1
ATOM 1649 C CA . PRO B 1 59 ? -11.289 -10.969 3.754 1 98.56 59 PRO B CA 1
ATOM 1650 C C . PRO B 1 59 ? -10.812 -12.328 4.273 1 98.56 59 PRO B C 1
ATOM 1652 O O . PRO B 1 59 ? -10.258 -12.406 5.371 1 98.56 59 PRO B O 1
ATOM 1655 N N . GLN B 1 60 ? -10.992 -13.406 3.504 1 98.75 60 GLN B N 1
ATOM 1656 C CA . GLN B 1 60 ? -10.531 -14.727 3.924 1 98.75 60 GLN B CA 1
ATOM 1657 C C . GLN B 1 60 ? -9.016 -14.75 4.082 1 98.75 60 GLN B C 1
ATOM 1659 O O . GLN B 1 60 ? -8.5 -15.258 5.078 1 98.75 60 GLN B O 1
ATOM 1664 N N . ALA B 1 61 ? -8.32 -14.203 3.111 1 98.88 61 ALA B N 1
ATOM 1665 C CA . ALA B 1 61 ? -6.863 -14.164 3.186 1 98.88 61 ALA B CA 1
ATOM 1666 C C . ALA B 1 61 ? -6.391 -13.312 4.355 1 98.88 61 ALA B C 1
ATOM 1668 O O . ALA B 1 61 ? -5.387 -13.625 5 1 98.88 61 ALA B O 1
ATOM 1669 N N . LEU B 1 62 ? -7.098 -12.203 4.562 1 98.69 62 LEU B N 1
ATOM 1670 C CA . LEU B 1 62 ? -6.734 -11.359 5.695 1 98.69 62 LEU B CA 1
ATOM 1671 C C . LEU B 1 62 ? -6.809 -12.141 7.004 1 98.69 62 LEU B C 1
ATOM 1673 O O . LEU B 1 62 ? -5.938 -11.992 7.867 1 98.69 62 LEU B O 1
ATOM 1677 N N . ALA B 1 63 ? -7.828 -12.953 7.137 1 98.31 63 ALA B N 1
ATOM 1678 C CA . ALA B 1 63 ? -7.941 -13.781 8.336 1 98.31 63 ALA B CA 1
ATOM 1679 C C . ALA B 1 63 ? -6.715 -14.68 8.492 1 98.31 63 ALA B C 1
ATOM 1681 O O . ALA B 1 63 ? -6.234 -14.891 9.609 1 98.31 63 ALA B O 1
ATOM 1682 N N . GLY B 1 64 ? -6.215 -15.188 7.418 1 98.44 64 GLY B N 1
ATOM 1683 C CA . GLY B 1 64 ? -4.996 -15.977 7.449 1 98.44 64 GLY B CA 1
ATOM 1684 C C . GLY B 1 64 ? -3.775 -15.172 7.863 1 98.44 64 GLY B C 1
ATOM 1685 O O . GLY B 1 64 ? -2.965 -15.641 8.672 1 98.44 64 GLY B O 1
ATOM 1686 N N . TYR B 1 65 ? -3.688 -13.977 7.324 1 98.5 65 TYR B N 1
ATOM 1687 C CA . TYR B 1 65 ? -2.564 -13.109 7.652 1 98.5 65 TYR B CA 1
ATOM 1688 C C . TYR B 1 65 ? -2.549 -12.781 9.141 1 98.5 65 TYR B C 1
ATOM 1690 O O . TYR B 1 65 ? -1.479 -12.633 9.742 1 98.5 65 TYR B O 1
ATOM 1698 N N . LEU B 1 66 ? -3.715 -12.633 9.695 1 97.38 66 LEU B N 1
ATOM 1699 C CA . LEU B 1 66 ? -3.832 -12.156 11.07 1 97.38 66 LEU B CA 1
ATOM 1700 C C . LEU B 1 66 ? -3.857 -13.32 12.055 1 97.38 66 LEU B C 1
ATOM 1702 O O . LEU B 1 66 ? -3.822 -13.117 13.266 1 97.38 66 LEU B O 1
ATOM 1706 N N . SER B 1 67 ? -3.826 -14.508 11.477 1 95.19 67 SER B N 1
ATOM 1707 C CA . SER B 1 67 ? -3.826 -15.672 12.344 1 95.19 67 SER B CA 1
ATOM 1708 C C . SER B 1 67 ? -2.422 -15.984 12.859 1 95.19 67 SER B C 1
ATOM 1710 O O . SER B 1 67 ? -1.436 -15.742 12.156 1 95.19 67 SER B O 1
ATOM 1712 N N . GLY B 1 68 ? -2.23 -16.422 14.031 1 88.62 68 GLY B N 1
ATOM 1713 C CA . GLY B 1 68 ? -0.942 -16.781 14.594 1 88.62 68 GLY B CA 1
ATOM 1714 C C . GLY B 1 68 ? -0.218 -17.844 13.805 1 88.62 68 GLY B C 1
ATOM 1715 O O . GLY B 1 68 ? 1.00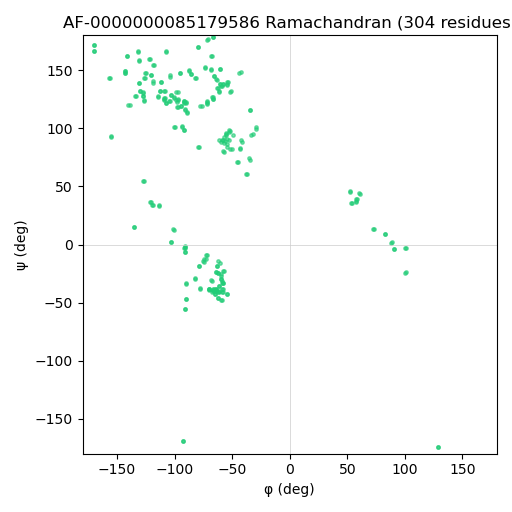4 -17.797 13.648 1 88.62 68 GLY B O 1
ATOM 1716 N N . LYS B 1 69 ? -0.864 -18.75 13.203 1 88.88 69 LYS B N 1
ATOM 1717 C CA . LYS B 1 69 ? -0.282 -19.891 12.484 1 88.88 69 LYS B CA 1
ATOM 1718 C C . LYS B 1 69 ? -0.054 -19.547 11.016 1 88.88 69 LYS B C 1
ATOM 1720 O O . LYS B 1 69 ? 0.561 -20.328 10.281 1 88.88 69 LYS B O 1
ATOM 1725 N N . ARG B 1 70 ? -0.487 -18.438 10.57 1 94.12 70 ARG B N 1
ATOM 1726 C CA . ARG B 1 70 ? -0.415 -18.062 9.164 1 94.12 70 ARG B CA 1
ATOM 1727 C C . ARG B 1 70 ? -1.017 -19.156 8.281 1 94.12 70 ARG B C 1
ATOM 1729 O O . ARG B 1 70 ? -0.395 -19.578 7.305 1 94.12 70 ARG B O 1
ATOM 1736 N N . ALA B 1 71 ? -2.146 -19.656 8.641 1 95.69 71 ALA B N 1
ATOM 1737 C CA . ALA B 1 71 ? -2.92 -20.609 7.863 1 95.69 71 ALA B CA 1
ATOM 1738 C C . ALA B 1 71 ? -4.07 -19.922 7.129 1 95.69 71 ALA B C 1
ATOM 1740 O O . ALA B 1 71 ? -4.875 -19.219 7.742 1 95.69 71 ALA B O 1
ATOM 1741 N N . PHE B 1 72 ? -4.148 -20.125 5.812 1 98.69 72 PHE B N 1
ATOM 1742 C CA . PHE B 1 72 ? -5.129 -19.422 5.004 1 98.69 72 PHE B CA 1
ATOM 1743 C C . PHE B 1 72 ? -6.352 -20.281 4.742 1 98.69 72 PHE B C 1
ATOM 1745 O O . PHE B 1 72 ? -6.227 -21.406 4.262 1 98.69 72 PHE B O 1
ATOM 1752 N N . PRO B 1 73 ? -7.504 -19.828 5.098 1 98.62 73 PRO B N 1
ATOM 1753 C CA . PRO B 1 73 ? -8.719 -20.625 4.859 1 98.62 73 PRO B CA 1
ATOM 1754 C C . PRO B 1 73 ? -9.047 -20.766 3.377 1 98.62 73 PRO B C 1
ATOM 1756 O O . PRO B 1 73 ? -8.539 -20 2.553 1 98.62 73 PRO B O 1
ATOM 1759 N N . GLU B 1 74 ? -9.906 -21.766 3.045 1 98.69 74 GLU B N 1
ATOM 1760 C CA . GLU B 1 74 ? -10.43 -21.922 1.689 1 98.69 74 GLU B CA 1
ATOM 1761 C C . GLU B 1 74 ? -11.086 -20.625 1.211 1 98.69 74 GLU B C 1
ATOM 1763 O O . GLU B 1 74 ? -11.766 -19.953 1.982 1 98.69 74 GLU B O 1
ATOM 1768 N N . GLY B 1 75 ? -10.914 -20.25 0.024 1 98.56 75 GLY B N 1
ATOM 1769 C CA . GLY B 1 75 ? -11.477 -19.031 -0.53 1 98.56 75 GLY B CA 1
ATOM 1770 C C . GLY B 1 75 ? -10.562 -17.828 -0.394 1 98.56 75 GLY B C 1
ATOM 1771 O O . GLY B 1 75 ? -10.852 -16.75 -0.926 1 98.56 75 GLY B O 1
ATOM 1772 N N . SER B 1 76 ? -9.406 -18 0.266 1 98.88 76 SER B N 1
ATOM 1773 C CA . SER B 1 76 ? -8.414 -16.938 0.331 1 98.88 76 SER B CA 1
ATOM 1774 C C . SER B 1 76 ? -7.906 -16.562 -1.06 1 98.88 76 SER B C 1
ATOM 1776 O O . SER B 1 76 ? -7.602 -17.438 -1.868 1 98.88 76 SER B O 1
ATOM 1778 N N . VAL B 1 77 ? -7.891 -15.281 -1.328 1 98.94 77 VAL B N 1
ATOM 1779 C CA . VAL B 1 77 ? -7.297 -14.742 -2.549 1 98.94 77 VAL B CA 1
ATOM 1780 C C . VAL B 1 77 ? -6.285 -13.656 -2.199 1 98.94 77 VAL B C 1
ATOM 1782 O O . VAL B 1 77 ? -6.602 -12.727 -1.456 1 98.94 77 VAL B O 1
ATOM 1785 N N . ILE B 1 78 ? -5.07 -13.82 -2.643 1 98.94 78 ILE B N 1
ATOM 1786 C CA . ILE B 1 78 ? -3.988 -12.859 -2.486 1 98.94 78 ILE B CA 1
ATOM 1787 C C . ILE B 1 78 ? -3.57 -12.32 -3.854 1 98.94 78 ILE B C 1
ATOM 1789 O O . ILE B 1 78 ? -3.344 -13.102 -4.785 1 98.94 78 ILE B O 1
ATOM 1793 N N . VAL B 1 79 ? -3.545 -11 -3.986 1 98.94 79 VAL B N 1
ATOM 1794 C CA . VAL B 1 79 ? -3.174 -10.375 -5.25 1 98.94 79 VAL B CA 1
ATOM 1795 C C . VAL B 1 79 ? -1.804 -9.711 -5.113 1 98.94 79 VAL B C 1
ATOM 1797 O O . VAL B 1 79 ? -1.553 -8.977 -4.156 1 98.94 79 VAL B O 1
ATOM 1800 N N . PHE B 1 80 ? -0.929 -10.062 -5.957 1 98.88 80 PHE B N 1
ATOM 1801 C CA . PHE B 1 80 ? 0.351 -9.422 -6.238 1 98.88 80 PHE B CA 1
ATOM 1802 C C . PHE B 1 80 ? 0.21 -8.406 -7.363 1 98.88 80 PHE B C 1
ATOM 1804 O O . PHE B 1 80 ? 0.146 -8.773 -8.539 1 98.88 80 PHE B O 1
ATOM 1811 N N . ASP B 1 81 ? 0.079 -7.137 -7 1 98.88 81 ASP B N 1
ATOM 1812 C CA . ASP B 1 81 ? -0.098 -6.051 -7.957 1 98.88 81 ASP B CA 1
ATOM 1813 C C . ASP B 1 81 ? 1.243 -5.422 -8.328 1 98.88 81 ASP B C 1
ATOM 1815 O O . ASP B 1 81 ? 1.78 -4.602 -7.578 1 98.88 81 ASP B O 1
ATOM 1819 N N . LEU B 1 82 ? 1.754 -5.785 -9.492 1 98.94 82 LEU B N 1
ATOM 1820 C CA . LEU B 1 82 ? 3.092 -5.379 -9.914 1 98.94 82 LEU B CA 1
ATOM 1821 C C . LEU B 1 82 ? 3.029 -4.16 -10.828 1 98.94 82 LEU B C 1
ATOM 1823 O O . LEU B 1 82 ? 2.385 -4.195 -11.875 1 98.94 82 LEU B O 1
ATOM 1827 N N . LEU B 1 83 ? 3.727 -3.16 -10.438 1 98.88 83 LEU B N 1
ATOM 1828 C CA . LEU B 1 83 ? 3.814 -1.901 -11.172 1 98.88 83 LEU B CA 1
ATOM 1829 C C . LEU B 1 83 ? 5.246 -1.633 -11.625 1 98.88 83 LEU B C 1
ATOM 1831 O O . LEU B 1 83 ? 6.195 -2.125 -11.008 1 98.88 83 LEU B O 1
ATOM 1835 N N . GLU B 1 84 ? 5.336 -0.866 -12.688 1 98.5 84 GLU B N 1
ATOM 1836 C CA . GLU B 1 84 ? 6.637 -0.245 -12.938 1 98.5 84 GLU B CA 1
ATOM 1837 C C . GLU B 1 84 ? 7.043 0.66 -11.773 1 98.5 84 GLU B C 1
ATOM 1839 O O . GLU B 1 84 ? 6.199 1.354 -11.195 1 98.5 84 GLU B O 1
ATOM 1844 N N . ALA B 1 85 ? 8.312 0.571 -11.43 1 98.38 85 ALA B N 1
ATOM 1845 C CA . ALA B 1 85 ? 8.883 1.512 -10.477 1 98.38 85 ALA B CA 1
ATOM 1846 C C . ALA B 1 85 ? 9.617 2.643 -11.188 1 98.38 85 ALA B C 1
ATOM 1848 O O . ALA B 1 85 ? 10.641 2.418 -11.836 1 98.38 85 ALA B O 1
ATOM 1849 N N . ARG B 1 86 ? 9.156 3.852 -10.984 1 98.31 86 ARG B N 1
ATOM 1850 C CA . ARG B 1 86 ? 9.75 4.965 -11.719 1 98.31 86 ARG B CA 1
ATOM 1851 C C . ARG B 1 86 ? 10.5 5.898 -10.781 1 98.31 86 ARG B C 1
ATOM 1853 O O . ARG B 1 86 ? 9.992 6.281 -9.727 1 98.31 86 ARG B O 1
ATOM 1860 N N . ALA B 1 87 ? 11.68 6.199 -11.219 1 96.31 87 ALA B N 1
ATOM 1861 C CA . ALA B 1 87 ? 12.461 7.215 -10.516 1 96.31 87 ALA B CA 1
ATOM 1862 C C . ALA B 1 87 ? 12.172 8.609 -11.07 1 96.31 87 ALA B C 1
ATOM 1864 O O . ALA B 1 87 ? 12.492 8.898 -12.227 1 96.31 87 ALA B O 1
ATOM 1865 N N . GLU B 1 88 ? 11.547 9.445 -10.242 1 96.62 88 GLU B N 1
ATOM 1866 C CA . GLU B 1 88 ? 11.195 10.797 -10.656 1 96.62 88 GLU B CA 1
ATOM 1867 C C . GLU B 1 88 ? 11.461 11.805 -9.531 1 96.62 88 GLU B C 1
ATOM 1869 O O . GLU B 1 88 ? 10.859 11.711 -8.461 1 96.62 88 GLU B O 1
ATOM 1874 N N . GLY B 1 89 ? 12.367 12.836 -9.766 1 96.38 89 GLY B N 1
ATOM 1875 C CA . GLY B 1 89 ? 12.586 13.891 -8.789 1 96.38 89 GLY B CA 1
ATOM 1876 C C . GLY B 1 89 ? 13.109 13.375 -7.461 1 96.38 89 GLY B C 1
ATOM 1877 O O . GLY B 1 89 ? 12.625 13.766 -6.398 1 96.38 89 GLY B O 1
ATOM 1878 N N . GLN B 1 90 ? 14.039 12.492 -7.461 1 97.5 90 GLN B N 1
ATOM 1879 C CA . GLN B 1 90 ? 14.617 11.883 -6.266 1 97.5 90 GLN B CA 1
ATOM 1880 C C . GLN B 1 90 ? 13.539 11.195 -5.426 1 97.5 90 GLN B C 1
ATOM 1882 O O . GLN B 1 90 ? 13.516 11.344 -4.203 1 97.5 90 GLN B O 1
ATOM 1887 N N . ALA B 1 91 ? 12.633 10.562 -6.07 1 98.5 91 ALA B N 1
ATOM 1888 C CA . ALA B 1 91 ? 11.594 9.719 -5.48 1 98.5 91 ALA B CA 1
ATOM 1889 C C . ALA B 1 91 ? 11.312 8.5 -6.352 1 98.5 91 ALA B C 1
ATOM 1891 O O . ALA B 1 91 ? 11.555 8.523 -7.562 1 98.5 91 ALA B O 1
ATOM 1892 N N . LEU B 1 92 ? 10.922 7.398 -5.727 1 98.56 92 LEU B N 1
ATOM 1893 C CA . LEU B 1 92 ? 10.359 6.242 -6.41 1 98.56 92 LEU B CA 1
ATOM 1894 C C . LEU B 1 92 ? 8.836 6.301 -6.41 1 98.56 92 LEU B C 1
ATOM 1896 O O . LEU B 1 92 ? 8.211 6.352 -5.348 1 98.56 92 LEU B O 1
ATOM 1900 N N . VAL B 1 93 ? 8.25 6.34 -7.625 1 98.38 93 VAL B N 1
ATOM 1901 C CA . VAL B 1 93 ? 6.801 6.484 -7.73 1 98.38 93 VAL B CA 1
ATOM 1902 C C . VAL B 1 93 ? 6.219 5.305 -8.508 1 98.38 93 VAL B C 1
ATOM 1904 O O . VAL B 1 93 ? 6.941 4.613 -9.227 1 98.38 93 VAL B O 1
ATOM 1907 N N . GLU B 1 94 ? 4.93 5.098 -8.32 1 98.62 94 GLU B N 1
ATOM 1908 C CA . GLU B 1 94 ? 4.211 4.039 -9.016 1 98.62 94 GLU B CA 1
ATOM 1909 C C . GLU B 1 94 ? 4.02 4.375 -10.492 1 98.62 94 GLU B C 1
ATOM 1911 O O . GLU B 1 94 ? 3.486 5.434 -10.828 1 98.62 94 GLU B O 1
ATOM 1916 N N . GLY B 1 95 ? 4.523 3.525 -11.328 1 98.31 95 GLY B N 1
ATOM 1917 C CA . GLY B 1 95 ? 4.211 3.598 -12.75 1 98.31 95 GLY B CA 1
ATOM 1918 C C . GLY B 1 95 ? 3.031 2.734 -13.148 1 98.31 95 GLY B C 1
ATOM 1919 O O . GLY B 1 95 ? 2.264 2.291 -12.289 1 98.31 95 GLY B O 1
ATOM 1920 N N . PRO B 1 96 ? 2.838 2.586 -14.469 1 98 96 PRO B N 1
ATOM 1921 C CA . PRO B 1 96 ? 1.731 1.736 -14.914 1 98 96 PRO B CA 1
ATOM 1922 C C . PRO B 1 96 ? 1.859 0.296 -14.43 1 98 96 PRO B C 1
ATOM 1924 O O . PRO B 1 96 ? 2.973 -0.19 -14.211 1 98 96 PRO B O 1
ATOM 1927 N N . ARG B 1 97 ? 0.751 -0.359 -14.25 1 98.62 97 ARG B N 1
ATOM 1928 C CA . ARG B 1 97 ? 0.72 -1.77 -13.875 1 98.62 97 ARG B CA 1
ATOM 1929 C C . ARG B 1 97 ? 1.355 -2.635 -14.961 1 98.62 97 ARG B C 1
ATOM 1931 O O . ARG B 1 97 ? 1.075 -2.459 -16.141 1 98.62 97 ARG B O 1
ATOM 1938 N N . LYS B 1 98 ? 2.17 -3.533 -14.547 1 98.62 98 LYS B N 1
ATOM 1939 C CA . LYS B 1 98 ? 2.75 -4.523 -15.445 1 98.62 98 LYS B CA 1
ATOM 1940 C C . LYS B 1 98 ? 1.876 -5.773 -15.531 1 98.62 98 LYS B C 1
ATOM 1942 O O . LYS B 1 98 ? 1.56 -6.246 -16.625 1 98.62 98 LYS B O 1
ATOM 1947 N N . LEU B 1 99 ? 1.429 -6.297 -14.43 1 98.69 99 LEU B N 1
ATOM 1948 C CA . LEU B 1 99 ? 0.577 -7.477 -14.297 1 98.69 99 LEU B CA 1
ATOM 1949 C C . LEU B 1 99 ? 0.07 -7.625 -12.867 1 98.69 99 LEU B C 1
ATOM 1951 O O . LEU B 1 99 ? 0.525 -6.914 -11.969 1 98.69 99 LEU B O 1
ATOM 1955 N N . ILE B 1 100 ? -0.904 -8.469 -12.695 1 98.69 100 ILE B N 1
ATOM 1956 C CA . ILE B 1 100 ? -1.152 -8.945 -11.336 1 98.69 100 ILE B CA 1
ATOM 1957 C C . ILE B 1 100 ? -0.957 -10.461 -11.281 1 98.69 100 ILE B C 1
ATOM 1959 O O . ILE B 1 100 ? -1.259 -11.172 -12.242 1 98.69 100 ILE B O 1
ATOM 1963 N N . GLY B 1 101 ? -0.369 -10.906 -10.219 1 98.69 101 GLY B N 1
ATOM 1964 C CA . GLY B 1 101 ? -0.401 -12.297 -9.812 1 98.69 101 GLY B CA 1
ATOM 1965 C C . GLY B 1 101 ? -1.485 -12.602 -8.797 1 98.69 101 GLY B C 1
ATOM 1966 O O . GLY B 1 101 ? -1.827 -11.742 -7.977 1 98.69 101 GLY B O 1
ATOM 1967 N N . VAL B 1 102 ? -2.002 -13.805 -8.883 1 98.81 102 VAL B N 1
ATOM 1968 C CA . VAL B 1 102 ? -3.096 -14.18 -8 1 98.81 102 VAL B CA 1
ATOM 1969 C C . VAL B 1 102 ? -2.834 -15.57 -7.418 1 98.81 102 VAL B C 1
ATOM 1971 O O . VAL B 1 102 ? -2.48 -16.5 -8.148 1 98.81 102 VAL B O 1
ATOM 1974 N N . MET B 1 103 ? -2.908 -15.656 -6.148 1 98.88 103 MET B N 1
ATOM 1975 C CA . MET B 1 103 ? -2.986 -16.938 -5.449 1 98.88 103 MET B CA 1
ATOM 1976 C C . MET B 1 103 ? -4.375 -17.141 -4.855 1 98.88 103 MET B C 1
ATOM 1978 O O . MET B 1 103 ? -4.922 -16.25 -4.207 1 98.88 103 MET B O 1
ATOM 1982 N N . VAL B 1 104 ? -4.922 -18.297 -5.078 1 98.81 104 VAL B N 1
ATOM 1983 C CA . VAL B 1 104 ? -6.246 -18.625 -4.555 1 98.81 104 VAL B CA 1
ATOM 1984 C C . VAL B 1 104 ? -6.215 -19.969 -3.844 1 98.81 104 VAL B C 1
ATOM 1986 O O . VAL B 1 104 ? -5.707 -20.953 -4.391 1 98.81 104 VAL B O 1
ATOM 1989 N N . LYS B 1 105 ? -6.766 -20.016 -2.684 1 98.69 105 LYS B N 1
ATOM 1990 C CA . LYS B 1 105 ? -6.801 -21.234 -1.896 1 98.69 105 LYS B CA 1
ATOM 1991 C C . LYS B 1 105 ? -8.07 -22.031 -2.18 1 98.69 105 LYS B C 1
ATOM 1993 O O . LYS B 1 105 ? -9.18 -21.562 -1.923 1 98.69 105 LYS B O 1
ATOM 1998 N N . ASP B 1 106 ? -7.938 -23.172 -2.705 1 98.31 106 ASP B N 1
ATOM 1999 C CA . ASP B 1 106 ? -8.984 -24.156 -2.967 1 98.31 106 ASP B CA 1
ATOM 2000 C C . ASP B 1 106 ? -8.398 -25.562 -3.027 1 98.31 106 ASP B C 1
ATOM 2002 O O . ASP B 1 106 ? -7.984 -26.031 -4.094 1 98.31 106 ASP B O 1
ATOM 2006 N N . SER B 1 107 ? -8.398 -26.25 -1.914 1 97.44 107 SER B N 1
ATOM 2007 C CA . SER B 1 107 ? -7.668 -27.5 -1.783 1 97.44 107 SER B CA 1
ATOM 2008 C C . SER B 1 107 ? -8.281 -28.594 -2.654 1 97.44 107 SER B C 1
ATOM 2010 O O . SER B 1 107 ? -7.582 -29.5 -3.102 1 97.44 107 SER B O 1
ATOM 2012 N N . ARG B 1 108 ? -9.57 -28.547 -2.857 1 97.38 108 ARG B N 1
ATOM 2013 C CA . ARG B 1 108 ? -10.227 -29.531 -3.711 1 97.38 108 ARG B CA 1
ATOM 2014 C C . ARG B 1 108 ? -9.844 -29.328 -5.176 1 97.38 108 ARG B C 1
ATOM 2016 O O . ARG B 1 108 ? -9.602 -30.297 -5.898 1 97.38 108 ARG B O 1
ATOM 2023 N N . ARG B 1 109 ? -9.727 -28.094 -5.555 1 97.06 109 ARG B N 1
ATOM 2024 C CA . ARG B 1 109 ? -9.484 -27.766 -6.953 1 97.06 109 ARG B CA 1
ATOM 2025 C C . ARG B 1 109 ? -8.008 -27.891 -7.305 1 97.06 109 ARG B C 1
ATOM 2027 O O . ARG B 1 109 ? -7.656 -28.203 -8.445 1 97.06 109 ARG B O 1
ATOM 2034 N N . TYR B 1 110 ? -7.125 -27.672 -6.328 1 97.75 110 TYR B N 1
ATOM 2035 C CA . TYR B 1 110 ? -5.703 -27.562 -6.648 1 97.75 110 TYR B CA 1
ATOM 2036 C C . TYR B 1 110 ? -4.879 -28.531 -5.797 1 97.75 110 TYR B C 1
ATOM 2038 O O . TYR B 1 110 ? -3.902 -28.109 -5.164 1 97.75 110 TYR B O 1
ATOM 2046 N N . PRO B 1 111 ? -5.199 -29.781 -5.82 1 96.75 111 PRO B N 1
ATOM 2047 C CA . PRO B 1 111 ? -4.457 -30.734 -5 1 96.75 111 PRO B CA 1
ATOM 2048 C C . PRO B 1 111 ? -2.99 -30.859 -5.406 1 96.75 111 PRO B C 1
ATOM 2050 O O . PRO B 1 111 ? -2.139 -31.172 -4.57 1 96.75 111 PRO B O 1
ATOM 2053 N N . GLU B 1 112 ? -2.592 -30.547 -6.633 1 96.5 112 GLU B N 1
ATOM 2054 C CA . GLU B 1 112 ? -1.239 -30.75 -7.148 1 96.5 112 GLU B CA 1
ATOM 2055 C C . GLU B 1 112 ? -0.299 -29.641 -6.656 1 96.5 112 GLU B C 1
ATOM 2057 O O . GLU B 1 112 ? 0.922 -29.766 -6.773 1 96.5 112 GLU B O 1
ATOM 2062 N N . THR B 1 113 ? -0.845 -28.578 -6.219 1 98.31 113 THR B N 1
ATOM 2063 C CA . THR B 1 113 ? -0.068 -27.453 -5.707 1 98.31 113 THR B CA 1
ATOM 2064 C C . THR B 1 113 ? -0.418 -27.172 -4.25 1 98.31 113 THR B C 1
ATOM 2066 O O . THR B 1 113 ? -0.482 -26.016 -3.832 1 98.31 113 THR B O 1
ATOM 2069 N N . GLU B 1 114 ? -0.693 -28.203 -3.582 1 98.12 114 GLU B N 1
ATOM 2070 C CA . GLU B 1 114 ? -0.939 -28.219 -2.143 1 98.12 114 GLU B CA 1
ATOM 2071 C C . GLU B 1 114 ? -2.021 -27.219 -1.757 1 98.12 114 GLU B C 1
ATOM 2073 O O . GLU B 1 114 ? -1.922 -26.547 -0.72 1 98.12 114 GLU B O 1
ATOM 2078 N N . GLY B 1 115 ? -3.006 -27.062 -2.621 1 98.19 115 GLY B N 1
ATOM 2079 C CA . GLY B 1 115 ? -4.234 -26.359 -2.305 1 98.19 115 GLY B CA 1
ATOM 2080 C C . GLY B 1 115 ? -4.258 -24.938 -2.846 1 98.19 115 GLY B C 1
ATOM 2081 O O . GLY B 1 115 ? -5.262 -24.234 -2.707 1 98.19 115 GLY B O 1
ATOM 2082 N N . TRP B 1 116 ? -3.139 -24.516 -3.469 1 98.62 116 TRP B N 1
ATOM 2083 C CA . TRP B 1 116 ? -3.074 -23.156 -3.988 1 98.62 116 TRP B CA 1
ATOM 2084 C C . TRP B 1 116 ? -3.125 -23.141 -5.512 1 98.62 116 TRP B C 1
ATOM 2086 O O . TRP B 1 116 ? -2.389 -23.891 -6.168 1 98.62 116 TRP B O 1
ATOM 2096 N N . GLY B 1 117 ? -4.078 -22.375 -6.047 1 98.44 117 GLY B N 1
ATOM 2097 C CA . GLY B 1 117 ? -4.043 -22.016 -7.453 1 98.44 117 GLY B CA 1
ATOM 2098 C C . GLY B 1 117 ? -3.232 -20.766 -7.734 1 98.44 117 GLY B C 1
ATOM 2099 O O . GLY B 1 117 ? -3.168 -19.859 -6.898 1 98.44 117 GLY B O 1
ATOM 2100 N N . TYR B 1 118 ? -2.631 -20.688 -8.922 1 98.62 118 TYR B N 1
ATOM 2101 C CA . TYR B 1 118 ? -1.809 -19.562 -9.352 1 98.62 118 TYR B CA 1
ATOM 2102 C C . TYR B 1 118 ? -2.268 -19.031 -10.711 1 98.62 118 TYR B C 1
ATOM 2104 O O . TYR B 1 118 ? -2.453 -19.812 -11.648 1 98.62 118 TYR B O 1
ATOM 2112 N N . TYR B 1 119 ? -2.439 -17.75 -10.766 1 98.44 119 TYR B N 1
ATOM 2113 C CA . TYR B 1 119 ? -2.859 -17.109 -12.008 1 98.44 119 TYR B CA 1
ATOM 2114 C C . TYR B 1 119 ? -2.145 -15.773 -12.188 1 98.44 119 TYR B C 1
ATOM 2116 O O . TYR B 1 119 ? -1.554 -15.242 -11.25 1 98.44 119 TYR B O 1
ATOM 2124 N N . ALA B 1 120 ? -2.16 -15.289 -13.375 1 98.31 120 ALA B N 1
ATOM 2125 C CA . ALA B 1 120 ? -1.639 -13.961 -13.711 1 98.31 120 ALA B CA 1
ATOM 2126 C C . ALA B 1 120 ? -2.498 -13.289 -14.773 1 98.31 120 ALA B C 1
ATOM 2128 O O . ALA B 1 120 ? -3.109 -13.953 -15.602 1 98.31 120 ALA B O 1
ATOM 2129 N N . PHE B 1 121 ? -2.574 -12.047 -14.68 1 98.62 121 PHE B N 1
ATOM 2130 C CA . PHE B 1 121 ? -3.275 -11.219 -15.648 1 98.62 121 PHE B CA 1
ATOM 2131 C C . PHE B 1 121 ? -2.4 -10.047 -16.094 1 98.62 121 PHE B C 1
ATOM 2133 O O . PHE B 1 121 ? -1.706 -9.438 -15.281 1 98.62 121 PHE B O 1
ATOM 2140 N N . GLY B 1 122 ? -2.428 -9.75 -17.359 1 98.12 122 GLY B N 1
ATOM 2141 C CA . GLY B 1 122 ? -1.696 -8.602 -17.859 1 98.12 122 GLY B CA 1
ATOM 2142 C C . GLY B 1 122 ? -2.309 -7.277 -17.469 1 98.12 122 GLY B C 1
ATOM 2143 O O . GLY B 1 122 ? -3.334 -7.242 -16.781 1 98.12 122 GLY B O 1
ATOM 2144 N N . ALA B 1 123 ? -1.65 -6.191 -17.828 1 96.88 123 ALA B N 1
ATOM 2145 C CA . ALA B 1 123 ? -2.107 -4.844 -17.5 1 96.88 123 ALA B CA 1
ATOM 2146 C C . ALA B 1 123 ? -3.512 -4.594 -18.047 1 96.88 123 ALA B C 1
ATOM 2148 O O . ALA B 1 123 ? -4.266 -3.789 -17.5 1 96.88 123 ALA B O 1
ATOM 2149 N N . ASP B 1 124 ? -3.873 -5.348 -19.047 1 96.5 124 ASP B N 1
ATOM 2150 C CA . ASP B 1 124 ? -5.176 -5.172 -19.672 1 96.5 124 ASP B CA 1
ATOM 2151 C C . ASP B 1 124 ? -6.234 -6.055 -19.016 1 96.5 124 ASP B C 1
ATOM 2153 O O . ASP B 1 124 ? -7.395 -6.059 -19.438 1 96.5 124 ASP B O 1
ATOM 2157 N N . GLY B 1 125 ? -5.82 -6.805 -18.078 1 96.69 125 GLY B N 1
ATOM 2158 C CA . GLY B 1 125 ? -6.762 -7.637 -17.344 1 96.69 125 GLY B CA 1
ATOM 2159 C C . GLY B 1 125 ? -6.973 -9 -17.984 1 96.69 125 GLY B C 1
ATOM 2160 O O . GLY B 1 125 ? -7.77 -9.797 -17.5 1 96.69 125 GLY B O 1
ATOM 2161 N N . LYS B 1 126 ? -6.277 -9.281 -19.047 1 97.19 126 LYS B N 1
ATOM 2162 C CA . LYS B 1 126 ? -6.414 -10.578 -19.703 1 97.19 126 LYS B CA 1
ATOM 2163 C C . LYS B 1 126 ? -5.488 -11.617 -19.062 1 97.19 126 LYS B C 1
ATOM 2165 O O . LYS B 1 126 ? -4.379 -11.289 -18.641 1 97.19 126 LYS B O 1
ATOM 2170 N N . PRO B 1 127 ? -5.91 -12.82 -19.031 1 97.56 127 PRO B N 1
ATOM 2171 C CA . PRO B 1 127 ? -5.086 -13.859 -18.422 1 97.56 127 PRO B CA 1
ATOM 2172 C C . PRO B 1 127 ? -3.764 -14.078 -19.141 1 97.56 127 PRO B C 1
ATOM 2174 O O . PRO B 1 127 ? -3.713 -13.984 -20.375 1 97.56 127 PRO B O 1
ATOM 2177 N N . LEU B 1 128 ? -2.777 -14.312 -18.406 1 97.19 128 LEU B N 1
ATOM 2178 C CA . LEU B 1 128 ? -1.473 -14.703 -18.922 1 97.19 128 LEU B CA 1
ATOM 2179 C C . LEU B 1 128 ? -1.235 -16.203 -18.719 1 97.19 128 LEU B C 1
ATOM 2181 O O . LEU B 1 128 ? -1.667 -16.766 -17.703 1 97.19 128 LEU B O 1
ATOM 2185 N N . ALA B 1 129 ? -0.563 -16.797 -19.672 1 95 129 ALA B N 1
ATOM 2186 C CA . ALA B 1 129 ? -0.172 -18.188 -19.516 1 95 129 ALA B CA 1
ATOM 2187 C C . ALA B 1 129 ? 1.013 -18.328 -18.562 1 95 129 ALA B C 1
ATOM 2189 O O . ALA B 1 129 ? 2.064 -17.719 -18.781 1 95 129 ALA B O 1
ATOM 2190 N N . ILE B 1 130 ? 0.763 -19.047 -17.516 1 95.62 130 ILE B N 1
ATOM 2191 C CA . ILE B 1 130 ? 1.842 -19.328 -16.578 1 95.62 130 ILE B CA 1
ATOM 2192 C C . ILE B 1 130 ? 1.863 -20.812 -16.25 1 95.62 130 ILE B C 1
ATOM 2194 O O . ILE B 1 130 ? 0.939 -21.547 -16.609 1 95.62 130 ILE B O 1
ATOM 2198 N N . ASP B 1 131 ? 2.957 -21.266 -15.641 1 95.38 131 ASP B N 1
ATOM 2199 C CA . ASP B 1 131 ? 3.072 -22.625 -15.125 1 95.38 131 ASP B CA 1
ATOM 2200 C C . ASP B 1 131 ? 2.826 -22.656 -13.617 1 95.38 131 ASP B C 1
ATOM 2202 O O . ASP B 1 131 ? 3.715 -22.344 -12.828 1 95.38 131 ASP B O 1
ATOM 2206 N N . PRO B 1 132 ? 1.667 -23.047 -13.227 1 96.44 132 PRO B N 1
ATOM 2207 C CA . PRO B 1 132 ? 1.355 -23.031 -11.797 1 96.44 132 PRO B CA 1
ATOM 2208 C C . PRO B 1 132 ? 2.311 -23.906 -10.977 1 96.44 132 PRO B C 1
ATOM 2210 O O . PRO B 1 132 ? 2.574 -23.609 -9.812 1 96.44 132 PRO B O 1
ATOM 2213 N N . LYS B 1 133 ? 2.793 -24.969 -11.57 1 97.12 133 LYS B N 1
ATOM 2214 C CA . LYS B 1 133 ? 3.719 -25.844 -10.844 1 97.12 133 LYS B CA 1
ATOM 2215 C C . LYS B 1 133 ? 5.043 -25.125 -10.586 1 97.12 133 LYS B C 1
ATOM 2217 O O . LYS B 1 133 ? 5.652 -25.312 -9.523 1 97.12 133 LYS B O 1
ATOM 2222 N N . ALA B 1 134 ? 5.488 -24.422 -11.531 1 97.06 134 ALA B N 1
ATOM 2223 C CA . ALA B 1 134 ? 6.695 -23.625 -11.32 1 97.06 134 ALA B CA 1
ATOM 2224 C C . ALA B 1 134 ? 6.48 -22.578 -10.242 1 97.06 134 ALA B C 1
ATOM 2226 O O . ALA B 1 134 ? 7.363 -22.344 -9.406 1 97.06 134 ALA B O 1
ATOM 2227 N N . CYS B 1 135 ? 5.281 -21.969 -10.281 1 97.94 135 CYS B N 1
ATOM 2228 C CA . CYS B 1 135 ? 4.945 -20.984 -9.242 1 97.94 135 CYS B CA 1
ATOM 2229 C C . CYS B 1 135 ? 4.992 -21.625 -7.859 1 97.94 135 CYS B C 1
ATOM 2231 O O . CYS B 1 135 ? 5.609 -21.094 -6.941 1 97.94 135 CYS B O 1
ATOM 2233 N N . HIS B 1 136 ? 4.387 -22.75 -7.754 1 98.5 136 HIS B N 1
ATOM 2234 C CA . HIS B 1 136 ? 4.309 -23.438 -6.465 1 98.5 136 HIS B CA 1
ATOM 2235 C C . HIS B 1 136 ? 5.684 -23.906 -6.008 1 98.5 136 HIS B C 1
ATOM 2237 O O . HIS B 1 136 ? 5.977 -23.891 -4.809 1 98.5 136 HIS B O 1
ATOM 2243 N N . ALA B 1 137 ? 6.508 -24.359 -6.906 1 98.25 137 ALA B N 1
ATOM 2244 C CA . ALA B 1 137 ? 7.844 -24.828 -6.555 1 98.25 137 ALA B CA 1
ATOM 2245 C C . ALA B 1 137 ? 8.625 -23.766 -5.797 1 98.25 137 ALA B C 1
ATOM 2247 O O . ALA B 1 137 ? 9.273 -24.062 -4.793 1 98.25 137 ALA B O 1
ATOM 2248 N N . CYS B 1 138 ? 8.539 -22.547 -6.219 1 97.88 138 CYS B N 1
ATOM 2249 C CA . CYS B 1 138 ? 9.211 -21.469 -5.504 1 97.88 138 CYS B CA 1
ATOM 2250 C C . CYS B 1 138 ? 8.547 -21.203 -4.16 1 97.88 138 CYS B C 1
ATOM 2252 O O . CYS B 1 138 ? 9.219 -21 -3.152 1 97.88 138 CYS B O 1
ATOM 2254 N N . HIS B 1 139 ? 7.211 -21.281 -4.121 1 98.31 139 HIS B N 1
ATOM 2255 C CA . HIS B 1 139 ? 6.465 -20.953 -2.912 1 98.31 139 HIS B CA 1
ATOM 2256 C C . HIS B 1 139 ? 6.609 -22.062 -1.864 1 98.31 139 HIS B C 1
ATOM 2258 O O . HIS B 1 139 ? 6.305 -21.844 -0.689 1 98.31 139 HIS B O 1
ATOM 2264 N N . GLN B 1 140 ? 7.109 -23.141 -2.244 1 98.44 140 GLN B N 1
ATOM 2265 C CA . GLN B 1 140 ? 7.43 -24.188 -1.279 1 98.44 140 GLN B CA 1
ATOM 2266 C C . GLN B 1 140 ? 8.445 -23.688 -0.251 1 98.44 140 GLN B C 1
ATOM 2268 O O . GLN B 1 140 ? 8.5 -24.203 0.869 1 98.44 140 GLN B O 1
ATOM 2273 N N . GLY B 1 141 ? 9.258 -22.719 -0.629 1 97.81 141 GLY B N 1
ATOM 2274 C CA . GLY B 1 141 ? 10.195 -22.109 0.306 1 97.81 141 GLY B CA 1
ATOM 2275 C C . GLY B 1 141 ? 9.508 -21.453 1.485 1 97.81 141 GLY B C 1
ATOM 2276 O O . GLY B 1 141 ? 10.156 -21.141 2.49 1 97.81 141 GLY B O 1
ATOM 2277 N N . ALA B 1 142 ? 8.211 -21.219 1.394 1 98.19 142 ALA B N 1
ATOM 2278 C CA . ALA B 1 142 ? 7.414 -20.625 2.459 1 98.19 142 ALA B CA 1
ATOM 2279 C C . ALA B 1 142 ? 6.402 -21.625 3.012 1 98.19 142 ALA B C 1
ATOM 2281 O O . ALA B 1 142 ? 5.293 -21.234 3.395 1 98.19 142 ALA B O 1
ATOM 2282 N N . ALA B 1 143 ? 6.719 -22.875 3.051 1 97.75 143 ALA B N 1
ATOM 2283 C CA . ALA B 1 143 ? 5.797 -23.922 3.486 1 97.75 143 ALA B CA 1
ATOM 2284 C C . ALA B 1 143 ? 5.332 -23.688 4.918 1 97.75 143 ALA B C 1
ATOM 2286 O O . ALA B 1 143 ? 4.191 -24 5.27 1 97.75 143 ALA B O 1
ATOM 2287 N N . ASN B 1 144 ? 6.121 -23.078 5.777 1 97.19 144 ASN B N 1
ATOM 2288 C CA . ASN B 1 144 ? 5.805 -22.859 7.188 1 97.19 144 ASN B CA 1
ATOM 2289 C C . ASN B 1 144 ? 4.773 -21.75 7.359 1 97.19 144 ASN B C 1
ATOM 2291 O O . ASN B 1 144 ? 4.219 -21.578 8.445 1 97.19 144 ASN B O 1
ATOM 2295 N N . THR B 1 145 ? 4.57 -21 6.363 1 98.12 145 THR B N 1
ATOM 2296 C CA . THR B 1 145 ? 3.566 -19.938 6.375 1 98.12 145 THR B CA 1
ATOM 2297 C C . THR B 1 145 ? 2.529 -20.172 5.277 1 98.12 145 THR B C 1
ATOM 2299 O O . THR B 1 145 ? 2.109 -19.234 4.605 1 98.12 145 THR B O 1
ATOM 2302 N N . ASP B 1 146 ? 2.254 -21.438 5.105 1 98.44 146 ASP B N 1
ATOM 2303 C CA . ASP B 1 146 ? 1.226 -21.859 4.164 1 98.44 146 ASP B CA 1
ATOM 2304 C C . ASP B 1 146 ? 1.523 -21.359 2.754 1 98.44 146 ASP B C 1
ATOM 2306 O O . ASP B 1 146 ? 0.631 -20.844 2.068 1 98.44 146 ASP B O 1
ATOM 2310 N N . PHE B 1 147 ? 2.799 -21.328 2.383 1 98.62 147 PHE B N 1
ATOM 2311 C CA . PHE B 1 147 ? 3.311 -21.062 1.04 1 98.62 147 PHE B CA 1
ATOM 2312 C C . PHE B 1 147 ? 3.168 -19.594 0.675 1 98.62 147 PHE B C 1
ATOM 2314 O O . PHE B 1 147 ? 3.24 -19.234 -0.501 1 98.62 147 PHE B O 1
ATOM 2321 N N . VAL B 1 148 ? 2.889 -18.75 1.651 1 98.69 148 VAL B N 1
ATOM 2322 C CA . VAL B 1 148 ? 2.779 -17.312 1.452 1 98.69 148 VAL B CA 1
ATOM 2323 C C . VAL B 1 148 ? 3.992 -16.609 2.061 1 98.69 148 VAL B C 1
ATOM 2325 O O . VAL B 1 148 ? 4.211 -16.688 3.271 1 98.69 148 VAL B O 1
ATOM 2328 N N . PHE B 1 149 ? 4.734 -15.859 1.219 1 97.88 149 PHE B N 1
ATOM 2329 C CA . PHE B 1 149 ? 5.977 -15.219 1.639 1 97.88 149 PHE B CA 1
ATOM 2330 C C . PHE B 1 149 ? 5.691 -13.961 2.445 1 97.88 149 PHE B C 1
ATOM 2332 O O . PHE B 1 149 ? 6.387 -13.664 3.418 1 97.88 149 PHE B O 1
ATOM 2339 N N . SER B 1 150 ? 4.641 -13.188 2.064 1 97.75 150 SER B N 1
ATOM 2340 C CA . SER B 1 150 ? 4.371 -11.875 2.656 1 97.75 150 SER B CA 1
ATOM 2341 C C . SER B 1 150 ? 3.805 -12.016 4.066 1 97.75 150 SER B C 1
ATOM 2343 O O . SER B 1 150 ? 3.176 -13.023 4.391 1 97.75 150 SER B O 1
ATOM 2345 N N . ALA B 1 151 ? 4.066 -11.016 4.844 1 97.19 151 ALA B N 1
ATOM 2346 C CA . ALA B 1 151 ? 3.469 -10.875 6.172 1 97.19 151 ALA B CA 1
ATOM 2347 C C . ALA B 1 151 ? 2.775 -9.523 6.316 1 97.19 151 ALA B C 1
ATOM 2349 O O . ALA B 1 151 ? 3.25 -8.516 5.785 1 97.19 151 ALA B O 1
ATOM 2350 N N . PHE B 1 152 ? 1.665 -9.586 7.023 1 97.56 152 PHE B N 1
ATOM 2351 C CA . PHE B 1 152 ? 0.937 -8.344 7.273 1 97.56 152 PHE B CA 1
ATOM 2352 C C . PHE B 1 152 ? 1.741 -7.414 8.172 1 97.56 152 PHE B C 1
ATOM 2354 O O . PHE B 1 152 ? 2.211 -7.824 9.234 1 97.56 152 PHE B O 1
ATOM 2361 N N . ARG B 1 153 ? 1.92 -6.199 7.719 1 92.94 153 ARG B N 1
ATOM 2362 C CA . ARG B 1 153 ? 2.537 -5.172 8.547 1 92.94 153 ARG B CA 1
ATOM 2363 C C . ARG B 1 153 ? 1.482 -4.387 9.32 1 92.94 153 ARG B C 1
ATOM 2365 O O . ARG B 1 153 ? 0.613 -3.748 8.719 1 92.94 153 ARG B O 1
ATOM 2372 N N . PRO B 1 154 ? 1.585 -4.355 10.617 1 88.5 154 PRO B N 1
ATOM 2373 C CA . PRO B 1 154 ? 0.573 -3.637 11.391 1 88.5 154 PRO B CA 1
ATOM 2374 C C . PRO B 1 154 ? 0.71 -2.119 11.281 1 88.5 154 PRO B C 1
ATOM 2376 O O . PRO B 1 154 ? 1.808 -1.611 11.039 1 88.5 154 PRO B O 1
#

InterPro domains:
  IPR032033 Cytochrome P460 [PF16694] (25-150)
  IPR038142 Cytochrome P460 superfamily [G3DSA:3.50.70.20] (17-154)

Secondary structure (DSSP, 8-state):
---------------------PPP-TTGGGSEEEEEEEE-TTSTTHHHH-EEEEEEE-HHHHHHHHSTT-PPPTT-EEEEEEEEEEE-SSEEEEEEEEEEEEEEE-TTT-GGGTTEEEEEEETTSPBPP--HHHHHHHHGGGGGGTT-------/---------------------PPP-TTGGGSEEEEEEEE-TTSTTHHHH-EEEEEEE-HHHHHHHHSTT-PPPTT-EEEEEEEEEEE-SSEEEEEEEEEEEEEEE-TTT-GGGTTEEEEEEETTSPBPP--HHHHHHHHGGGGGGTT-------

Radius of gyration: 27.1 Å; Cα contacts (8 Å, |Δi|>4): 592; chains: 2; bounding box: 37×128×93 Å

Sequence (308 aa):
MRSKAAVGLLALGLGVLAQEGFPYPEGFRFWTHVKSMEIQRGHPLYEAFGGLHHIYANPQALAGYLSGKRAFPEGSVIVFDLLEARAEGQALVEGPRKLIGVMVKDSRRYPETEGWGYYAFGADGKPLAIDPKACHACHQGAANTDFVFSAFRPMRSKAAVGLLALGLGVLAQEGFPYPEGFRFWTHVKSMEIQRGHPLYEAFGGLHHIYANPQALAGYLSGKRAFPEGSVIVFDLLEARAEGQALVEGPRKLIGVMVKDSRRYPETEGWGYYAFGADGKPLAIDPKACHACHQGAANTDFVFSAFRP

Foldseek 3Di:
DPPPPPPPPPPPPPPPPPLPDDAQPPPQVVADWFDKDADDPPDPCCVPQHAIWIKGKHPQQVCLLPDPQSDGDAFIKIKIWGFHWDDDPNDTDGHQTAKMKMWGAACVSCVVLNRIDIWMAGSVRHTDDDDRVVVSVVLVVVVSNVSDPTHGDD/DPPPPPPPPPPPPPPPPPLPDDAQPPPQVVADWFDKDADDPPDPCCVPQHAIWIKGKHPQQVCLLPDPQLDGDAFIKIKIWGFHWDDDPNDTDGHQTAKMKMWGAACVSCVVLNRIDIWMAGSVRHTDDDDRVVVSVVLVVVVSNVSDPTHGDD

Nearest PDB structures (foldseek):
  8brk-assembly1_A  TM=9.846E-01  e=3.144E-23  Thermus thermophilus
  7zps-assembly1_B  TM=9.379E-01  e=8.061E-17  Methylococcus capsulatus str. Bath
  7zs4-assembly1_A  TM=9.329E-01  e=7.592E-17  Methylococcus capsulatus str. Bath
  7zrw-assembly1_B  TM=9.378E-01  e=9.650E-17  Methylococcus capsulatus str. Bath
  6hiu-assembly1_A  TM=8.537E-01  e=7.735E-10  Methylococcus capsulatus str. Bath

pLDDT: mean 90.88, std 17.68, range [35.72, 98.94]